Protein AF-A0A814SB47-F1 (afdb_monomer_lite)

Structure (mmCIF, N/CA/C/O backbone):
data_AF-A0A814SB47-F1
#
_entry.id   AF-A0A814SB47-F1
#
loop_
_atom_site.group_PDB
_atom_site.id
_atom_site.type_symbol
_atom_site.label_atom_id
_atom_site.label_alt_id
_atom_site.label_comp_id
_atom_site.label_asym_id
_atom_site.label_entity_id
_atom_site.label_seq_id
_atom_site.pdbx_PDB_ins_code
_atom_site.Cartn_x
_atom_site.Cartn_y
_atom_site.Cartn_z
_atom_site.occupancy
_atom_site.B_iso_or_equiv
_atom_site.auth_seq_id
_atom_site.auth_comp_id
_atom_site.auth_asym_id
_atom_site.auth_atom_id
_atom_site.pdbx_PDB_model_num
ATOM 1 N N . PHE A 1 1 ? -62.312 -30.133 121.505 1.00 41.16 1 PHE A N 1
ATOM 2 C CA . PHE A 1 1 ? -62.510 -31.168 120.474 1.00 41.16 1 PHE A CA 1
ATOM 3 C C . PHE A 1 1 ? -62.190 -30.579 119.106 1.00 41.16 1 PHE A C 1
ATOM 5 O O . PHE A 1 1 ? -63.088 -30.068 118.460 1.00 41.16 1 PHE A O 1
ATOM 12 N N . PHE A 1 2 ? -60.927 -30.615 118.676 1.00 45.59 2 PHE A N 1
ATOM 13 C CA . PHE A 1 2 ? -60.577 -30.472 117.261 1.00 45.59 2 PHE A CA 1
ATOM 14 C C . PHE A 1 2 ? -59.485 -31.498 116.962 1.00 45.59 2 PHE A C 1
ATOM 16 O O . PHE A 1 2 ? -58.412 -31.454 117.558 1.00 45.59 2 PHE A O 1
ATOM 23 N N . ASN A 1 3 ? -59.835 -32.478 116.127 1.00 43.25 3 ASN A N 1
ATOM 24 C CA . ASN A 1 3 ? -58.926 -33.489 115.604 1.00 43.25 3 ASN A CA 1
ATOM 25 C C . ASN A 1 3 ? -57.981 -32.835 114.591 1.00 43.25 3 ASN A C 1
ATOM 27 O O . ASN A 1 3 ? -58.415 -32.046 113.753 1.00 43.25 3 ASN A O 1
ATOM 31 N N . SER A 1 4 ? -56.707 -33.203 114.670 1.00 50.09 4 SER A N 1
ATOM 32 C CA . SER A 1 4 ? -55.611 -32.805 113.788 1.00 50.09 4 SER A CA 1
ATOM 33 C C . SER A 1 4 ? -55.736 -33.453 112.403 1.00 50.09 4 SER A C 1
ATOM 35 O O . SER A 1 4 ? -55.035 -34.413 112.092 1.00 50.09 4 SER A O 1
ATOM 37 N N . GLY A 1 5 ? -56.664 -32.954 111.591 1.00 50.47 5 GLY A N 1
ATOM 38 C CA . GLY A 1 5 ? -56.640 -33.118 110.139 1.00 50.47 5 GLY A CA 1
ATOM 39 C C . GLY A 1 5 ? -56.220 -31.795 109.508 1.00 50.47 5 GLY A C 1
ATOM 40 O O . GLY A 1 5 ? -56.730 -30.749 109.904 1.00 50.47 5 GLY A O 1
ATOM 41 N N . GLU A 1 6 ? -55.275 -31.831 108.574 1.00 52.53 6 GLU A N 1
ATOM 42 C CA . GLU A 1 6 ? -54.846 -30.670 107.790 1.00 52.53 6 GLU A CA 1
ATOM 43 C C . GLU A 1 6 ? -56.037 -30.121 106.993 1.00 52.53 6 GLU A C 1
ATOM 45 O O . GLU A 1 6 ? -56.481 -30.720 106.016 1.00 52.53 6 GLU A O 1
ATOM 50 N N . TYR A 1 7 ? -56.588 -28.991 107.435 1.00 57.00 7 TYR A N 1
ATOM 51 C CA . TYR A 1 7 ? -57.569 -28.233 106.667 1.00 57.00 7 TYR A CA 1
ATOM 52 C C . TYR A 1 7 ? -56.864 -27.037 106.023 1.00 57.00 7 TYR A C 1
ATOM 54 O O . TYR A 1 7 ? -56.536 -26.068 106.704 1.00 57.00 7 TYR A O 1
ATOM 62 N N . GLU A 1 8 ? -56.672 -27.082 104.704 1.00 52.72 8 GLU A N 1
ATOM 63 C CA . GLU A 1 8 ? -56.470 -25.876 103.899 1.00 52.72 8 GLU A CA 1
ATOM 64 C C . GLU A 1 8 ? -57.833 -25.216 103.663 1.00 52.72 8 GLU A C 1
ATOM 66 O O . GLU A 1 8 ? -58.743 -25.798 103.071 1.00 52.72 8 GLU A O 1
ATOM 71 N N . GLY A 1 9 ? -58.001 -23.990 104.155 1.00 62.72 9 GLY A N 1
ATOM 72 C CA . GLY A 1 9 ? -59.237 -23.238 103.989 1.00 62.72 9 GLY A CA 1
ATOM 73 C C . GLY A 1 9 ? -59.100 -21.784 104.427 1.00 62.72 9 GLY A C 1
ATOM 74 O O . GLY A 1 9 ? -58.274 -21.438 105.268 1.00 62.72 9 GLY A O 1
ATOM 75 N N . ILE A 1 10 ? -59.932 -20.913 103.851 1.00 65.88 10 ILE A N 1
ATOM 76 C CA . ILE A 1 10 ? -59.993 -19.494 104.218 1.00 65.88 10 ILE A CA 1
ATOM 77 C C . ILE A 1 10 ? -60.737 -19.367 105.552 1.00 65.88 10 ILE A C 1
ATOM 79 O O . ILE A 1 10 ? -61.964 -19.481 105.601 1.00 65.88 10 ILE A O 1
ATOM 83 N N . ILE A 1 11 ? -60.009 -19.091 106.633 1.00 66.00 11 ILE A N 1
ATOM 84 C CA . ILE A 1 11 ? -60.601 -18.773 107.936 1.00 66.00 11 ILE A CA 1
ATOM 85 C C . ILE A 1 11 ? -61.054 -17.309 107.913 1.00 66.00 11 ILE A C 1
ATOM 87 O O . ILE A 1 11 ? -60.234 -16.393 107.870 1.00 66.00 11 ILE A O 1
ATOM 91 N N . ARG A 1 12 ? -62.369 -17.066 107.958 1.00 64.62 12 ARG A N 1
ATOM 92 C CA . ARG A 1 12 ? -62.915 -15.718 108.183 1.00 64.62 12 ARG A CA 1
ATOM 93 C C . ARG A 1 12 ? -63.103 -15.507 109.679 1.00 64.62 12 ARG A C 1
ATOM 95 O O . ARG A 1 12 ? -64.005 -16.090 110.274 1.00 64.62 12 ARG A O 1
ATOM 102 N N . LYS A 1 13 ? -62.263 -14.668 110.283 1.00 71.19 13 LYS A N 1
ATOM 103 C CA . LYS A 1 13 ? -62.427 -14.218 111.669 1.00 71.19 13 LYS A CA 1
ATOM 104 C C . LYS A 1 13 ? -63.127 -12.859 111.661 1.00 71.19 13 LYS A C 1
ATOM 106 O O . LYS A 1 13 ? -62.651 -11.934 111.012 1.00 71.19 13 LYS A O 1
ATOM 111 N N . ILE A 1 14 ? -64.261 -12.751 112.349 1.00 78.00 14 ILE A N 1
ATOM 112 C CA . ILE A 1 14 ? -64.950 -11.474 112.571 1.00 78.00 14 ILE A CA 1
ATOM 113 C C . ILE A 1 14 ? -64.500 -10.971 113.941 1.00 78.00 14 ILE A C 1
ATOM 115 O O . ILE A 1 14 ? -64.733 -11.644 114.942 1.00 78.00 14 ILE A O 1
ATOM 119 N N . GLY A 1 15 ? -63.821 -9.829 113.972 1.00 84.56 15 GLY A N 1
ATOM 120 C CA . GLY A 1 15 ? -63.326 -9.199 115.195 1.00 84.56 15 GLY A CA 1
ATOM 121 C C . GLY A 1 15 ? -63.473 -7.686 115.141 1.00 84.56 15 GLY A C 1
ATOM 122 O O . GLY A 1 15 ? -63.878 -7.118 114.122 1.00 84.56 15 GLY A O 1
ATOM 123 N N . THR A 1 16 ? -63.148 -7.027 116.247 1.00 87.31 16 THR A N 1
ATOM 124 C CA . THR A 1 16 ? -63.076 -5.563 116.290 1.00 87.31 16 THR A CA 1
ATOM 125 C C . THR A 1 16 ? -61.951 -5.050 115.386 1.00 87.31 16 THR A C 1
ATOM 127 O O . THR A 1 16 ? -61.032 -5.786 115.013 1.00 87.31 16 THR A O 1
ATOM 130 N N . LYS A 1 17 ? -62.025 -3.772 114.991 1.00 81.00 17 LYS A N 1
ATOM 131 C CA . LYS A 1 17 ? -61.039 -3.149 114.093 1.00 81.00 17 LYS A CA 1
ATOM 132 C C . LYS A 1 17 ? -59.611 -3.260 114.643 1.00 81.00 17 LYS A C 1
ATOM 134 O O . LYS A 1 17 ? -58.686 -3.500 113.869 1.00 81.00 17 LYS A O 1
ATOM 139 N N . ASP A 1 18 ? -59.455 -3.136 115.957 1.00 82.38 18 ASP A N 1
ATOM 140 C CA . ASP A 1 18 ? -58.150 -3.157 116.617 1.00 82.38 18 ASP A CA 1
ATOM 141 C C . ASP A 1 18 ? -57.561 -4.575 116.634 1.00 82.38 18 ASP A C 1
ATOM 143 O O . ASP A 1 18 ? -56.394 -4.764 116.302 1.00 82.38 18 ASP A O 1
ATOM 147 N N . GLU A 1 19 ? -58.390 -5.598 116.872 1.00 77.75 19 GLU A N 1
ATOM 148 C CA . GLU A 1 19 ? -57.974 -7.005 116.772 1.00 77.75 19 GLU A CA 1
ATOM 149 C C . GLU A 1 19 ? -57.590 -7.392 115.338 1.00 77.75 19 GLU A C 1
ATOM 151 O O . GLU A 1 19 ? -56.612 -8.108 115.129 1.00 77.75 19 GLU A O 1
ATOM 156 N N . CYS A 1 20 ? -58.330 -6.910 114.333 1.00 77.06 20 CYS A N 1
ATOM 157 C CA . CYS A 1 20 ? -57.986 -7.157 112.931 1.00 77.06 20 CYS A CA 1
ATOM 158 C C . CYS A 1 20 ? -56.681 -6.451 112.529 1.00 77.06 20 CYS A C 1
ATOM 160 O O . CYS A 1 20 ? -55.911 -6.998 111.743 1.00 77.06 20 CYS A O 1
ATOM 162 N N . SER A 1 21 ? -56.425 -5.259 113.076 1.00 76.75 21 SER A N 1
ATOM 163 C CA . SER A 1 21 ? -55.204 -4.490 112.801 1.00 76.75 21 SER A CA 1
ATOM 164 C C . SER A 1 21 ? -53.977 -5.144 113.437 1.00 76.75 21 SER A C 1
ATOM 166 O O . SER A 1 21 ? -52.978 -5.319 112.751 1.00 76.75 21 SER A O 1
ATOM 168 N N . SER A 1 22 ? -54.085 -5.626 114.680 1.00 77.69 22 SER A N 1
ATOM 169 C CA . SER A 1 22 ? -52.999 -6.356 115.351 1.00 77.69 22 SER A CA 1
ATOM 170 C C . SER A 1 22 ? -52.633 -7.653 114.617 1.00 77.69 22 SER A C 1
ATOM 172 O O . SER A 1 22 ? -51.457 -7.956 114.458 1.00 77.69 22 SER A O 1
ATOM 174 N N . ILE A 1 23 ? -53.624 -8.389 114.095 1.00 76.06 23 ILE A N 1
ATOM 175 C CA . ILE A 1 23 ? -53.380 -9.598 113.288 1.00 76.06 23 ILE A CA 1
ATOM 176 C C . ILE A 1 23 ? -52.694 -9.250 111.956 1.00 76.06 23 ILE A C 1
ATOM 178 O O . ILE A 1 23 ? -51.833 -9.994 111.494 1.00 76.06 23 ILE A O 1
ATOM 182 N N . LEU A 1 24 ? -53.062 -8.134 111.318 1.00 69.62 24 LEU A N 1
ATOM 183 C CA . LEU A 1 24 ? -52.419 -7.682 110.080 1.00 69.62 24 LEU A CA 1
ATOM 184 C C . LEU A 1 24 ? -50.978 -7.215 110.314 1.00 69.62 24 LEU A C 1
ATOM 186 O O . LEU A 1 24 ? -50.120 -7.506 109.486 1.00 69.62 24 LEU A O 1
ATOM 190 N N . GLU A 1 25 ? -50.699 -6.535 111.424 1.00 71.62 25 GLU A N 1
ATOM 191 C CA . GLU A 1 25 ? -49.342 -6.117 111.797 1.00 71.62 25 GLU A CA 1
ATOM 192 C C . GLU A 1 25 ? -48.433 -7.327 112.076 1.00 71.62 25 GLU A C 1
ATOM 194 O O . GLU A 1 25 ? -47.314 -7.373 111.557 1.00 71.62 25 GLU A O 1
ATOM 199 N N . ASP A 1 26 ? -48.948 -8.359 112.754 1.00 70.94 26 ASP A N 1
ATOM 200 C CA . ASP A 1 26 ? -48.231 -9.622 112.990 1.00 70.94 26 ASP A CA 1
ATOM 201 C C . ASP A 1 26 ? -47.965 -10.413 111.695 1.00 70.94 26 ASP A C 1
ATOM 203 O O . ASP A 1 26 ? -46.912 -11.036 111.547 1.00 70.94 26 ASP A O 1
ATOM 207 N N . ILE A 1 27 ? -48.896 -10.390 110.730 1.00 66.06 27 ILE A N 1
ATOM 208 C CA . ILE A 1 27 ? -48.742 -11.083 109.436 1.00 66.06 27 ILE A CA 1
ATOM 209 C C . ILE A 1 27 ? -47.784 -10.332 108.502 1.00 66.06 27 ILE A C 1
ATOM 211 O O . ILE A 1 27 ? -47.028 -10.959 107.757 1.00 66.06 27 ILE A O 1
ATOM 215 N N . VAL A 1 28 ? -47.831 -8.998 108.490 1.00 62.06 28 VAL A N 1
ATOM 216 C CA . VAL A 1 28 ? -47.078 -8.182 107.526 1.00 62.06 28 VAL A CA 1
ATOM 217 C C . VAL A 1 28 ? -45.639 -7.932 107.986 1.00 62.06 28 VAL A C 1
ATOM 219 O O . VAL A 1 28 ? -44.765 -7.792 107.128 1.00 62.06 28 VAL A O 1
ATOM 222 N N . GLY A 1 29 ? -45.371 -7.955 109.298 1.00 52.22 29 GLY A N 1
ATOM 223 C CA . GLY A 1 29 ? -44.044 -7.786 109.892 1.00 52.22 29 GLY A CA 1
ATOM 224 C C . GLY A 1 29 ? -43.420 -6.407 109.625 1.00 52.22 29 GLY A C 1
ATOM 225 O O . GLY A 1 29 ? -43.422 -5.888 108.508 1.00 52.22 29 GLY A O 1
ATOM 226 N N . GLU A 1 30 ? -42.785 -5.807 110.633 1.00 56.91 30 GLU A N 1
ATOM 227 C CA . GLU A 1 30 ? -42.166 -4.465 110.562 1.00 56.91 30 GLU A CA 1
ATOM 228 C C . GLU A 1 30 ? -41.030 -4.302 109.515 1.00 56.91 30 GLU A C 1
ATOM 230 O O . GLU A 1 30 ? -40.440 -3.232 109.379 1.00 56.91 30 GLU A O 1
ATOM 235 N N . ASN A 1 31 ? -40.713 -5.329 108.719 1.00 52.38 31 ASN A N 1
ATOM 236 C CA . ASN A 1 31 ? -39.508 -5.395 107.886 1.00 52.38 31 ASN A CA 1
ATOM 237 C C . ASN A 1 31 ? -39.736 -5.190 106.371 1.00 52.38 31 ASN A C 1
ATOM 239 O O . ASN A 1 31 ? -38.838 -5.425 105.559 1.00 52.38 31 ASN A O 1
ATOM 243 N N . THR A 1 32 ? -40.932 -4.776 105.944 1.00 53.88 32 THR A N 1
ATOM 244 C CA . THR A 1 32 ? -41.243 -4.601 104.509 1.00 53.88 32 THR A CA 1
ATOM 245 C C . THR A 1 32 ? -41.026 -3.169 104.008 1.00 53.88 32 THR A C 1
ATOM 247 O O . THR A 1 32 ? -40.617 -2.974 102.863 1.00 53.88 32 THR A O 1
ATOM 250 N N . ASN A 1 33 ? -41.175 -2.152 104.863 1.00 54.38 33 ASN A N 1
ATOM 251 C CA . ASN A 1 33 ? -41.048 -0.748 104.448 1.00 54.38 33 ASN A CA 1
ATOM 252 C C . ASN A 1 33 ? -39.599 -0.285 104.189 1.00 54.38 33 ASN A C 1
ATOM 254 O O . ASN A 1 33 ? -39.377 0.588 103.346 1.00 54.38 33 ASN A O 1
ATOM 258 N N . SER A 1 34 ? -38.602 -0.876 104.851 1.00 56.25 34 SER A N 1
ATOM 259 C CA . SER A 1 34 ? -37.176 -0.604 104.598 1.00 56.25 34 SER A CA 1
ATOM 260 C C . SER A 1 34 ? -36.704 -1.243 103.283 1.00 56.25 34 SER A C 1
ATOM 262 O O . SER A 1 34 ? -36.114 -0.559 102.444 1.00 56.25 34 SER A O 1
ATOM 264 N N . LYS A 1 35 ? -37.071 -2.507 103.032 1.00 54.22 35 LYS A N 1
ATOM 265 C CA . LYS A 1 35 ? -36.755 -3.224 101.781 1.00 54.22 35 LYS A CA 1
ATOM 266 C C . LYS A 1 35 ? -37.407 -2.608 100.541 1.00 54.22 35 LYS A C 1
ATOM 268 O O . LYS A 1 35 ? -36.778 -2.549 99.487 1.00 54.22 35 LYS A O 1
ATOM 273 N N . ILE A 1 36 ? -38.635 -2.095 100.641 1.00 56.50 36 ILE A N 1
ATOM 274 C CA . ILE A 1 36 ? -39.315 -1.454 99.500 1.00 56.50 36 ILE A CA 1
ATOM 275 C C . ILE A 1 36 ? -38.620 -0.138 99.094 1.00 56.50 36 ILE A C 1
ATOM 277 O O . ILE A 1 36 ? -38.489 0.149 97.899 1.00 56.50 36 ILE A O 1
ATOM 281 N N . LYS A 1 37 ? -38.103 0.646 100.053 1.00 55.28 37 LYS A N 1
ATOM 282 C CA . LYS A 1 37 ? -37.323 1.867 99.757 1.00 55.28 37 LYS A CA 1
ATOM 283 C C . LYS A 1 37 ? -35.968 1.567 99.108 1.00 55.28 37 LYS A C 1
ATOM 285 O O . LYS A 1 37 ? -35.536 2.318 98.230 1.00 55.28 37 LYS A O 1
ATOM 290 N N . GLU A 1 38 ? -35.332 0.464 99.481 1.00 52.59 38 GLU A N 1
ATOM 291 C CA . GLU A 1 38 ? -34.050 0.035 98.912 1.00 52.59 38 GLU A CA 1
ATOM 292 C C . GLU A 1 38 ? -34.211 -0.490 97.469 1.00 52.59 38 GLU A C 1
ATOM 294 O O . GLU A 1 38 ? -33.489 -0.065 96.564 1.00 52.59 38 GLU A O 1
ATOM 299 N N . ILE A 1 39 ? -35.262 -1.277 97.200 1.00 55.31 39 ILE A N 1
ATOM 300 C CA . ILE A 1 39 ? -35.595 -1.786 95.853 1.00 55.31 39 ILE A CA 1
ATOM 301 C C . ILE A 1 39 ? -36.029 -0.657 94.896 1.00 55.31 39 ILE A C 1
ATOM 303 O O . ILE A 1 39 ? -35.733 -0.699 93.696 1.00 55.31 39 ILE A O 1
ATOM 307 N N . SER A 1 40 ? -36.706 0.379 95.402 1.00 49.59 40 SER A N 1
ATOM 308 C CA . SER A 1 40 ? -37.125 1.549 94.608 1.00 49.59 40 SER A CA 1
ATOM 309 C C . SER A 1 40 ? -35.948 2.463 94.232 1.00 49.59 40 SER A C 1
ATOM 311 O O . SER A 1 40 ? -35.930 3.053 93.147 1.00 49.59 40 SER A O 1
ATOM 313 N N . SER A 1 41 ? -34.923 2.531 95.087 1.00 52.12 41 SER A N 1
ATOM 314 C CA . SER A 1 41 ? -33.720 3.341 94.852 1.00 52.12 41 SER A CA 1
ATOM 315 C C . SER A 1 41 ? -32.730 2.651 93.902 1.00 52.12 41 SER A C 1
ATOM 317 O O . SER A 1 41 ? -32.155 3.310 93.037 1.00 52.12 41 SER A O 1
ATOM 319 N N . GLN A 1 42 ? -32.600 1.319 93.964 1.00 49.94 42 GLN A N 1
ATOM 320 C CA . GLN A 1 42 ? -31.754 0.549 93.037 1.00 49.94 42 GLN A CA 1
ATOM 321 C C . GLN A 1 42 ? -32.359 0.396 91.625 1.00 49.94 42 GLN A C 1
ATOM 323 O O . GLN A 1 42 ? -31.626 0.400 90.636 1.00 49.94 42 GLN A O 1
ATOM 328 N N . ASN A 1 43 ? -33.691 0.361 91.479 1.00 50.19 43 ASN A N 1
ATOM 329 C CA . ASN A 1 43 ? -34.341 0.261 90.160 1.00 50.19 43 ASN A CA 1
ATOM 330 C C . ASN A 1 43 ? -34.237 1.531 89.291 1.00 50.19 43 ASN A C 1
ATOM 332 O O . ASN A 1 43 ? -34.443 1.450 88.078 1.00 50.19 43 ASN A O 1
ATOM 336 N N . LYS A 1 44 ? -33.929 2.696 89.877 1.00 52.12 44 LYS A N 1
ATOM 337 C CA . LYS A 1 44 ? -33.840 3.974 89.146 1.00 52.12 44 LYS A CA 1
ATOM 338 C C . LYS A 1 44 ? -32.461 4.262 88.539 1.00 52.12 44 LYS A C 1
ATOM 340 O O . LYS A 1 44 ? -32.397 5.044 87.592 1.00 52.12 44 LYS A O 1
ATOM 345 N N . LEU A 1 45 ? -31.382 3.636 89.024 1.00 50.38 45 LEU A N 1
ATOM 346 C CA . LEU A 1 45 ? -30.029 3.882 88.497 1.00 50.38 45 LEU A CA 1
ATOM 347 C C . LEU A 1 45 ? -29.613 2.934 87.357 1.00 50.38 45 LEU A C 1
ATOM 349 O O . LEU A 1 45 ? -28.948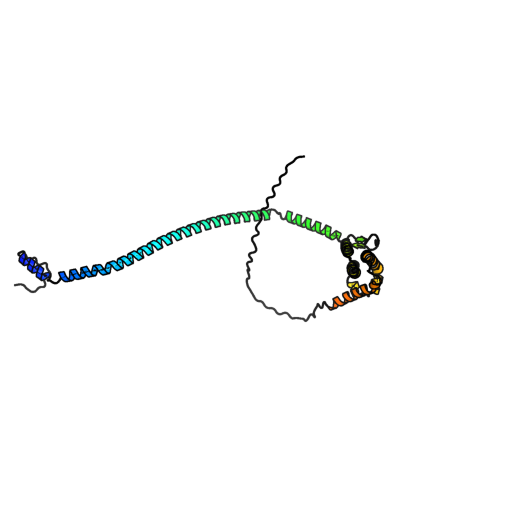 3.386 86.431 1.00 50.38 45 LEU A O 1
ATOM 353 N N . GLY A 1 46 ? -30.035 1.663 87.361 1.00 51.41 46 GLY A N 1
ATOM 354 C CA . GLY A 1 46 ? -29.639 0.697 86.318 1.00 51.41 46 GLY A CA 1
ATOM 355 C C . GLY A 1 46 ? -30.408 0.829 84.994 1.00 51.41 46 GLY A C 1
ATOM 356 O O . GLY A 1 46 ? -29.822 0.760 83.920 1.00 51.41 46 GLY A O 1
ATOM 357 N N . LYS A 1 47 ? -31.721 1.098 85.043 1.00 54.53 47 LYS A N 1
ATOM 358 C CA . LYS A 1 47 ? -32.592 1.060 83.847 1.00 54.53 47 LYS A CA 1
ATOM 359 C C . LYS A 1 47 ? -32.418 2.244 82.885 1.00 54.53 47 LYS A C 1
ATOM 361 O O . LYS A 1 47 ? -32.728 2.117 81.703 1.00 54.53 47 LYS A O 1
ATOM 366 N N . ASN A 1 48 ? -31.908 3.382 83.361 1.00 63.06 48 ASN A N 1
ATOM 367 C CA . ASN A 1 48 ? -31.757 4.593 82.543 1.00 63.06 48 ASN A CA 1
ATOM 368 C C . ASN A 1 48 ? -30.519 4.561 81.629 1.00 63.06 48 ASN A C 1
ATOM 370 O O . ASN A 1 48 ? -30.551 5.131 80.538 1.00 63.06 48 ASN A O 1
ATOM 374 N N . SER A 1 49 ? -29.440 3.892 82.051 1.00 68.56 49 SER A N 1
ATOM 375 C CA . SER A 1 49 ? -28.220 3.748 81.244 1.00 68.56 49 SER A CA 1
ATOM 376 C C . SER A 1 49 ? -28.479 2.892 80.000 1.00 68.56 49 SER A C 1
ATOM 378 O O . SER A 1 49 ? -28.222 3.327 78.874 1.00 68.56 49 SER A O 1
ATOM 380 N N . ASP A 1 50 ? -29.090 1.722 80.190 1.00 78.69 50 ASP A N 1
ATOM 381 C CA . ASP A 1 50 ? -29.346 0.766 79.108 1.00 78.69 50 ASP A CA 1
ATOM 382 C C . ASP A 1 50 ? -30.400 1.280 78.121 1.00 78.69 50 ASP A C 1
ATOM 384 O O . ASP A 1 50 ? -30.237 1.141 76.909 1.00 78.69 50 ASP A O 1
ATOM 388 N N . GLN A 1 51 ? -31.437 1.975 78.605 1.00 79.44 51 GLN A N 1
ATOM 389 C CA . GLN A 1 51 ? -32.412 2.634 77.729 1.00 79.44 51 GLN A CA 1
ATOM 390 C C . GLN A 1 51 ? -31.779 3.721 76.854 1.00 79.44 51 GLN A C 1
ATOM 392 O O . GLN A 1 51 ? -32.133 3.845 75.681 1.00 79.44 51 GLN A O 1
ATOM 397 N N . ASN A 1 52 ? -30.842 4.506 77.391 1.00 85.25 52 ASN A N 1
ATOM 398 C CA . ASN A 1 52 ? -30.140 5.519 76.606 1.00 85.25 52 ASN A CA 1
ATOM 399 C C . ASN A 1 52 ? -29.195 4.891 75.572 1.00 85.25 52 ASN A C 1
ATOM 401 O O . ASN A 1 52 ? -29.095 5.406 74.458 1.00 85.25 52 ASN A O 1
ATOM 405 N N . CYS A 1 53 ? -28.538 3.777 75.908 1.00 85.12 53 CYS A N 1
ATOM 406 C CA . CYS A 1 53 ? -27.715 3.014 74.968 1.00 85.12 53 CYS A CA 1
ATOM 407 C C . CYS A 1 53 ? -28.558 2.447 73.811 1.00 85.12 53 CYS A C 1
ATOM 409 O O . CYS A 1 53 ? -28.249 2.674 72.641 1.00 85.12 53 CYS A O 1
ATOM 411 N N . LEU A 1 54 ? -29.690 1.813 74.128 1.00 89.62 54 LEU A N 1
ATOM 412 C CA . LEU A 1 54 ? -30.616 1.268 73.132 1.00 89.62 54 LEU A CA 1
ATOM 413 C C . LEU A 1 54 ? -31.192 2.351 72.214 1.00 89.62 54 LEU A C 1
ATOM 415 O O . LEU A 1 54 ? -31.232 2.157 71.002 1.00 89.62 54 LEU A O 1
ATOM 419 N N . LYS A 1 55 ? -31.574 3.516 72.756 1.00 89.62 55 LYS A N 1
ATOM 420 C CA . LYS A 1 55 ? -32.043 4.656 71.948 1.00 89.62 55 LYS A CA 1
ATOM 421 C C . LYS A 1 55 ? -30.983 5.161 70.968 1.00 89.62 55 LYS A C 1
ATOM 423 O O . LYS A 1 55 ? -31.321 5.498 69.837 1.00 89.62 55 LYS A O 1
ATOM 428 N N . LYS A 1 56 ? -29.710 5.214 71.380 1.00 93.88 56 LYS A N 1
ATOM 429 C CA . LYS A 1 56 ? -28.604 5.597 70.486 1.00 93.88 56 LYS A CA 1
ATOM 430 C C . LYS A 1 56 ? -28.438 4.591 69.348 1.00 93.88 56 LYS A C 1
ATOM 432 O O . LYS A 1 56 ? -28.356 5.008 68.199 1.00 93.88 56 LYS A O 1
ATOM 437 N N . ASN A 1 57 ? -28.451 3.294 69.653 1.00 94.12 57 ASN A N 1
ATOM 438 C CA . ASN A 1 57 ? -28.336 2.244 68.637 1.00 94.12 57 ASN A CA 1
ATOM 439 C C . ASN A 1 57 ? -29.529 2.239 67.675 1.00 94.12 57 ASN A C 1
ATOM 441 O O . ASN A 1 57 ? -29.331 2.094 66.473 1.00 94.12 57 ASN A O 1
ATOM 445 N N . LEU A 1 58 ? -30.748 2.459 68.182 1.00 92.94 58 LEU A N 1
ATOM 446 C CA . LEU A 1 58 ? -31.947 2.591 67.352 1.00 92.94 58 LEU A CA 1
ATOM 447 C C . LEU A 1 58 ? -31.780 3.727 66.336 1.00 92.94 58 LEU A C 1
ATOM 449 O O . LEU A 1 58 ? -31.989 3.515 65.149 1.00 92.94 58 LEU A O 1
ATOM 453 N N . LYS A 1 59 ? -31.315 4.895 66.793 1.00 95.25 59 LYS A N 1
ATOM 454 C CA . LYS A 1 59 ? -31.074 6.047 65.921 1.00 95.25 59 LYS A CA 1
ATOM 455 C C . LYS A 1 59 ? -30.008 5.761 64.856 1.00 95.25 59 LYS A C 1
ATOM 457 O O . LYS A 1 59 ? -30.202 6.110 63.700 1.00 95.25 59 LYS A O 1
ATOM 462 N N . ILE A 1 60 ? -28.914 5.087 65.224 1.00 95.94 60 ILE A N 1
ATOM 463 C CA . ILE A 1 60 ? -27.866 4.678 64.269 1.00 95.94 60 ILE A CA 1
ATOM 464 C C . ILE A 1 60 ? -28.444 3.747 63.195 1.00 95.94 60 ILE A C 1
ATOM 466 O O . ILE A 1 60 ? -28.193 3.949 62.010 1.00 95.94 60 ILE A O 1
ATOM 470 N N . LEU A 1 61 ? -29.243 2.755 63.598 1.00 96.56 61 LEU A N 1
ATOM 471 C CA . LEU A 1 61 ? -29.881 1.819 62.671 1.00 96.56 61 LEU A CA 1
ATOM 472 C C . LEU A 1 61 ? -30.924 2.504 61.777 1.00 96.56 61 LEU A C 1
ATOM 474 O O . LEU A 1 61 ? -31.039 2.160 60.604 1.00 96.56 61 LEU A O 1
ATOM 478 N N . GLU A 1 62 ? -31.672 3.479 62.299 1.00 94.50 62 GLU A N 1
ATOM 479 C CA . GLU A 1 62 ? -32.597 4.305 61.513 1.00 94.50 62 GLU A CA 1
ATOM 480 C C . GLU A 1 62 ? -31.851 5.128 60.453 1.00 94.50 62 GLU A C 1
ATOM 482 O O . GLU A 1 62 ? -32.233 5.107 59.279 1.00 94.50 62 GLU A O 1
ATOM 487 N N . ASP A 1 63 ? -30.753 5.785 60.836 1.00 95.19 63 ASP A N 1
ATOM 488 C CA . ASP A 1 63 ? -29.906 6.563 59.927 1.00 95.19 63 ASP A CA 1
ATOM 489 C C . ASP A 1 63 ? -29.275 5.669 58.841 1.00 95.19 63 ASP A C 1
ATOM 491 O O . ASP A 1 63 ? -29.265 6.019 57.654 1.00 95.19 63 ASP A O 1
ATOM 495 N N . GLU A 1 64 ? -28.800 4.477 59.214 1.00 96.38 64 GLU A N 1
ATOM 496 C CA . GLU A 1 64 ? -28.265 3.489 58.274 1.00 96.38 64 GLU A CA 1
ATOM 497 C C . GLU A 1 64 ? -29.347 2.962 57.320 1.00 96.38 64 GLU A C 1
ATOM 499 O O . GLU A 1 64 ? -29.112 2.860 56.115 1.00 96.38 64 GLU A O 1
ATOM 504 N N . ASN A 1 65 ? -30.564 2.715 57.810 1.00 94.81 65 ASN A N 1
ATOM 505 C CA . ASN A 1 65 ? -31.699 2.302 56.984 1.00 94.81 65 ASN A CA 1
ATOM 506 C C . ASN A 1 65 ? -32.069 3.384 55.956 1.00 94.81 65 ASN A C 1
ATOM 508 O O . ASN A 1 65 ? -32.282 3.080 54.781 1.00 94.81 65 ASN A O 1
ATOM 512 N N . ILE A 1 66 ? -32.082 4.658 56.366 1.00 96.56 66 ILE A N 1
ATOM 513 C CA . ILE A 1 66 ? -32.293 5.793 55.458 1.00 96.56 66 ILE A CA 1
ATOM 514 C C . ILE A 1 66 ? -31.183 5.845 54.399 1.00 96.56 66 ILE A C 1
ATOM 516 O O . ILE A 1 66 ? -31.475 6.022 53.213 1.00 96.56 66 ILE A O 1
ATOM 520 N N . LYS A 1 67 ? -29.918 5.660 54.795 1.00 96.75 67 LYS A N 1
ATOM 521 C CA . LYS A 1 67 ? -28.776 5.637 53.869 1.00 96.75 67 LYS A CA 1
ATOM 522 C C . LYS A 1 67 ? -28.879 4.491 52.860 1.00 96.75 67 LYS A C 1
ATOM 524 O O . LYS A 1 67 ? -28.671 4.712 51.668 1.00 96.75 67 LYS A O 1
ATOM 529 N N . LEU A 1 68 ? -29.238 3.290 53.310 1.00 96.94 68 LEU A N 1
ATOM 530 C CA . LEU A 1 68 ? -29.432 2.129 52.440 1.00 96.94 68 LEU A CA 1
ATOM 531 C C . LEU A 1 68 ? -30.593 2.342 51.466 1.00 96.94 68 LEU A C 1
ATOM 533 O O . LEU A 1 68 ? -30.438 2.066 50.281 1.00 96.94 68 LEU A O 1
ATOM 537 N N . LYS A 1 69 ? -31.718 2.908 51.920 1.00 95.25 69 LYS A N 1
ATOM 538 C CA . LYS A 1 69 ? -32.847 3.262 51.043 1.00 95.25 69 LYS A CA 1
ATOM 539 C C . LYS A 1 69 ? -32.441 4.238 49.942 1.00 95.25 69 LYS A C 1
ATOM 541 O O . LYS A 1 69 ? -32.799 4.018 48.789 1.00 95.25 69 LYS A O 1
ATOM 546 N N . LYS A 1 70 ? -31.660 5.275 50.270 1.00 97.12 70 LYS A N 1
ATOM 547 C CA . LYS A 1 70 ? -31.110 6.202 49.263 1.00 97.12 70 LYS A CA 1
ATOM 548 C C . LYS A 1 70 ? -30.244 5.465 48.243 1.00 97.12 70 LYS A C 1
ATOM 550 O O . LYS A 1 70 ? -30.474 5.606 47.048 1.00 97.12 70 LYS A O 1
ATOM 555 N N . LYS A 1 71 ? -29.336 4.603 48.711 1.00 96.94 71 LYS A N 1
ATOM 556 C CA . LYS A 1 71 ? -28.461 3.813 47.834 1.00 96.94 71 LYS A CA 1
ATOM 557 C C . LYS A 1 71 ? -29.241 2.863 46.919 1.00 96.94 71 LYS A C 1
ATOM 559 O O . LYS A 1 71 ? -28.878 2.699 45.761 1.00 96.94 71 LYS A O 1
ATOM 564 N N . VAL A 1 72 ? -30.323 2.254 47.407 1.00 97.31 72 VAL A N 1
ATOM 565 C CA . VAL A 1 72 ? -31.205 1.408 46.584 1.00 97.31 72 VAL A CA 1
ATOM 566 C C . VAL A 1 72 ? -31.874 2.223 45.478 1.00 97.31 72 VAL A C 1
ATOM 568 O O . VAL A 1 72 ? -31.910 1.765 44.340 1.00 97.31 72 VAL A O 1
ATOM 571 N N . ILE A 1 73 ? -32.362 3.430 45.778 1.00 96.75 73 ILE A N 1
ATOM 572 C CA . ILE A 1 73 ? -32.966 4.319 44.773 1.00 96.75 73 ILE A CA 1
ATOM 573 C C . ILE A 1 73 ? -31.928 4.728 43.720 1.00 96.75 73 ILE A C 1
ATOM 575 O O . ILE A 1 73 ? -32.202 4.628 42.528 1.00 96.75 73 ILE A O 1
ATOM 579 N N . GLU A 1 74 ? -30.729 5.131 44.146 1.00 96.75 74 GLU A N 1
ATOM 580 C CA . GLU A 1 74 ? -29.629 5.499 43.242 1.00 96.75 74 GLU A CA 1
ATOM 581 C C . GLU A 1 74 ? -29.254 4.347 42.300 1.00 96.75 74 GLU A C 1
ATOM 583 O O . GLU A 1 74 ? -29.203 4.540 41.087 1.00 96.75 74 GLU A O 1
ATOM 588 N N . LEU A 1 75 ? -29.067 3.137 42.838 1.00 97.38 75 LEU A N 1
ATOM 589 C CA . LEU A 1 75 ? -28.754 1.949 42.036 1.00 97.38 75 LEU A CA 1
ATOM 590 C C . LEU A 1 75 ? -29.900 1.558 41.096 1.00 97.38 75 LEU A C 1
ATOM 592 O O . LEU A 1 75 ? -29.648 1.147 39.968 1.00 97.38 75 LEU A O 1
ATOM 596 N N . THR A 1 76 ? -31.152 1.708 41.533 1.00 96.69 76 THR A N 1
ATOM 597 C CA . THR A 1 76 ? -32.325 1.432 40.688 1.00 96.69 76 THR A CA 1
ATOM 598 C C . THR A 1 76 ? -32.382 2.396 39.504 1.00 96.69 76 THR A C 1
ATOM 600 O O . THR A 1 76 ? -32.647 1.974 38.381 1.00 96.69 76 THR A O 1
ATOM 603 N N . ASN A 1 77 ? -32.088 3.679 39.733 1.00 96.12 77 ASN A N 1
ATOM 604 C CA . ASN A 1 77 ? -32.050 4.681 38.672 1.00 96.12 77 ASN A CA 1
ATOM 605 C C . ASN A 1 77 ? -30.897 4.427 37.694 1.00 96.12 77 ASN A C 1
ATOM 607 O O . ASN A 1 77 ? -31.116 4.486 36.489 1.00 96.12 77 ASN A O 1
ATOM 611 N N . ALA A 1 78 ? -29.702 4.100 38.198 1.00 96.38 78 ALA A N 1
ATOM 612 C CA . ALA A 1 78 ? -28.560 3.749 37.354 1.00 96.38 78 ALA A CA 1
ATOM 613 C C . ALA A 1 78 ? -28.877 2.541 36.458 1.00 96.38 78 ALA A C 1
ATOM 615 O O . ALA A 1 78 ? -28.721 2.616 35.246 1.00 96.38 78 ALA A O 1
ATOM 616 N N . LEU A 1 79 ? -29.451 1.479 37.031 1.00 96.38 79 LEU A N 1
ATOM 617 C CA . LEU A 1 79 ? -29.840 0.285 36.280 1.00 96.38 79 LEU A CA 1
ATOM 618 C C . LEU A 1 79 ? -30.900 0.582 35.209 1.00 96.38 79 LEU A C 1
ATOM 620 O O . LEU A 1 79 ? -30.876 -0.008 34.130 1.00 96.38 79 LEU A O 1
ATOM 624 N N . GLN A 1 80 ? -31.826 1.503 35.484 1.00 96.38 80 GLN A N 1
ATOM 625 C CA . GLN A 1 80 ? -32.804 1.940 34.493 1.00 96.38 80 GLN A CA 1
ATOM 626 C C . GLN A 1 80 ? -32.145 2.733 33.353 1.00 96.38 80 GLN A C 1
ATOM 628 O O . GLN A 1 80 ? -32.503 2.516 32.196 1.00 96.38 80 GLN A O 1
ATOM 633 N N . CYS A 1 81 ? -31.180 3.609 33.652 1.00 95.19 81 CYS A N 1
ATOM 634 C CA . CYS A 1 81 ? -30.398 4.315 32.634 1.00 95.19 81 CYS A CA 1
ATOM 635 C C . CYS A 1 81 ? -29.633 3.327 31.744 1.00 95.19 81 CYS A C 1
ATOM 637 O O . CYS A 1 81 ? -29.825 3.344 30.526 1.00 95.19 81 CYS A O 1
ATOM 639 N N . ASP A 1 82 ? -28.874 2.409 32.345 1.00 96.44 82 ASP A N 1
ATOM 640 C CA . ASP A 1 82 ? -28.089 1.399 31.625 1.00 96.44 82 ASP A CA 1
ATOM 641 C C . ASP A 1 82 ? -28.985 0.536 30.727 1.00 96.44 82 ASP A C 1
ATOM 643 O O . ASP A 1 82 ? -28.660 0.266 29.571 1.00 96.44 82 ASP A O 1
ATOM 647 N N . LYS A 1 83 ? -30.174 0.155 31.215 1.00 97.44 83 LYS A N 1
ATOM 648 C CA . LYS A 1 83 ? -31.160 -0.582 30.417 1.00 97.44 83 LYS A CA 1
ATOM 649 C C . LYS A 1 83 ? -31.583 0.193 29.165 1.00 97.44 83 LYS A C 1
ATOM 651 O O . LYS A 1 83 ? -31.619 -0.385 28.081 1.00 97.44 83 LYS A O 1
ATOM 656 N N . THR A 1 84 ? -31.885 1.486 29.296 1.00 96.69 84 THR A N 1
ATOM 657 C CA . THR A 1 84 ? -32.265 2.310 28.134 1.00 96.69 84 THR A CA 1
ATOM 658 C C . THR A 1 84 ? -31.112 2.511 27.153 1.00 96.69 84 THR A C 1
ATOM 660 O O . THR A 1 84 ? -31.336 2.625 25.949 1.00 96.69 84 THR A O 1
ATOM 663 N N . GLU A 1 85 ? -29.872 2.543 27.637 1.00 97.06 85 GLU A N 1
ATOM 664 C CA . GLU A 1 85 ? -28.692 2.635 26.781 1.00 97.06 85 GLU A CA 1
ATOM 665 C C . GLU A 1 85 ? -28.461 1.339 25.997 1.00 97.06 85 GLU A C 1
ATOM 667 O O . GLU A 1 85 ? -28.247 1.386 24.785 1.00 97.06 85 GLU A O 1
ATOM 672 N N . ILE A 1 86 ? -28.617 0.183 26.647 1.00 96.19 86 ILE A N 1
ATOM 673 C CA . ILE A 1 86 ? -28.570 -1.131 25.991 1.00 96.19 86 ILE A CA 1
ATOM 674 C C . ILE A 1 86 ? -29.630 -1.236 24.886 1.00 96.19 86 ILE A C 1
ATOM 676 O O . ILE A 1 86 ? -29.337 -1.730 23.798 1.00 96.19 86 ILE A O 1
ATOM 680 N N . GLU A 1 87 ? -30.854 -0.762 25.129 1.00 96.94 87 GLU A N 1
ATOM 681 C CA . GLU A 1 87 ? -31.922 -0.743 24.118 1.00 96.94 87 GLU A CA 1
ATOM 682 C C . GLU A 1 87 ? -31.520 0.101 22.892 1.00 96.94 87 GLU A C 1
ATOM 684 O O . GLU A 1 87 ? -31.582 -0.393 21.764 1.00 96.94 87 GLU A O 1
ATOM 689 N N . LYS A 1 88 ? -30.983 1.312 23.099 1.00 96.75 88 LYS A N 1
ATOM 690 C CA . LYS A 1 88 ? -30.475 2.173 22.010 1.00 96.75 88 LYS A CA 1
ATOM 691 C C . LYS A 1 88 ? -29.318 1.539 21.237 1.00 96.75 88 LYS A C 1
ATOM 693 O O . LYS A 1 88 ? -29.242 1.660 20.014 1.00 96.75 88 LYS A O 1
ATOM 698 N N . LEU A 1 89 ? -28.385 0.890 21.933 1.00 96.94 89 LEU A N 1
ATOM 699 C CA . LEU A 1 89 ? -27.260 0.206 21.292 1.00 96.94 89 LEU A CA 1
ATOM 700 C C . LEU A 1 89 ? -27.741 -0.979 20.447 1.00 96.94 89 LEU A C 1
ATOM 702 O O . LEU A 1 89 ? -27.261 -1.161 19.329 1.00 96.94 89 LEU A O 1
ATOM 706 N N . ASN A 1 90 ? -28.736 -1.730 20.921 1.00 95.88 90 ASN A N 1
ATOM 707 C CA . ASN A 1 90 ? -29.342 -2.812 20.147 1.00 95.88 90 ASN A CA 1
ATOM 708 C C . ASN A 1 90 ? -30.024 -2.305 18.868 1.00 95.88 90 ASN A C 1
ATOM 710 O O . ASN A 1 90 ? -29.857 -2.916 17.811 1.00 95.88 90 ASN A O 1
ATOM 714 N N . GLU A 1 91 ? -30.731 -1.174 18.923 1.00 97.56 91 GLU A N 1
ATOM 715 C CA . GLU A 1 91 ? -31.304 -0.538 17.727 1.00 97.56 91 GLU A CA 1
ATOM 716 C C . GLU A 1 91 ? -30.217 -0.140 16.715 1.00 97.56 91 GLU A C 1
ATOM 718 O O . GLU A 1 91 ? -30.341 -0.430 15.521 1.00 97.56 91 GLU A O 1
ATOM 723 N N . LYS A 1 92 ? -29.103 0.447 17.182 1.00 97.06 92 LYS A N 1
ATOM 724 C CA . LYS A 1 92 ? -27.951 0.775 16.322 1.00 97.06 92 LYS A CA 1
ATOM 725 C C . LYS A 1 92 ? -27.344 -0.467 15.670 1.00 97.06 92 LYS A C 1
ATOM 727 O O . LYS A 1 92 ? -27.052 -0.441 14.475 1.00 97.06 92 LYS A O 1
ATOM 732 N N . ILE A 1 93 ? -27.184 -1.557 16.421 1.00 96.31 93 ILE A N 1
ATOM 733 C CA . ILE A 1 93 ? -26.681 -2.834 15.893 1.00 96.31 93 ILE A CA 1
ATOM 734 C C . ILE A 1 93 ? -27.612 -3.371 14.801 1.00 96.31 93 ILE A C 1
ATOM 736 O O . ILE A 1 93 ? -27.141 -3.805 13.748 1.00 96.31 93 ILE A O 1
ATOM 740 N N . GLN A 1 94 ? -28.931 -3.327 15.009 1.00 96.19 94 GLN A N 1
ATOM 741 C CA . GLN A 1 94 ? -29.896 -3.758 13.994 1.00 96.19 94 GLN A CA 1
ATOM 742 C C . GLN A 1 94 ? -29.816 -2.899 12.729 1.00 96.19 94 GLN A C 1
ATOM 744 O O . GLN A 1 94 ? -29.782 -3.441 11.623 1.00 96.19 94 GLN A O 1
ATOM 749 N N . HIS A 1 95 ? -29.728 -1.577 12.880 1.00 96.19 95 HIS A N 1
ATOM 750 C CA . HIS A 1 95 ? -29.569 -0.665 11.752 1.00 96.19 95 HIS A CA 1
ATOM 751 C C . HIS A 1 95 ? -28.287 -0.959 10.957 1.00 96.19 95 HIS A C 1
ATOM 753 O O . HIS A 1 95 ? -28.342 -1.131 9.741 1.00 96.19 95 HIS A O 1
ATOM 759 N N . LEU A 1 96 ? -27.141 -1.094 11.634 1.00 95.31 96 LEU A N 1
ATOM 760 C CA . LEU A 1 96 ? -25.860 -1.401 10.989 1.00 95.31 96 LEU A CA 1
ATOM 761 C C . LEU A 1 96 ? -25.880 -2.752 10.266 1.00 95.31 96 LEU A C 1
ATOM 763 O O . LEU A 1 96 ? -25.409 -2.847 9.133 1.00 95.31 96 LEU A O 1
ATOM 767 N N . ASN A 1 97 ? -26.474 -3.782 10.871 1.00 94.81 97 ASN A N 1
ATOM 768 C CA . ASN A 1 97 ? -26.637 -5.082 10.220 1.00 94.81 97 ASN A CA 1
ATOM 769 C C . ASN A 1 97 ? -27.476 -4.984 8.940 1.00 94.81 97 ASN A C 1
ATOM 771 O O . ASN A 1 97 ? -27.132 -5.598 7.928 1.00 94.81 97 ASN A O 1
ATOM 775 N N . ASN A 1 98 ? -28.542 -4.183 8.952 1.00 94.88 98 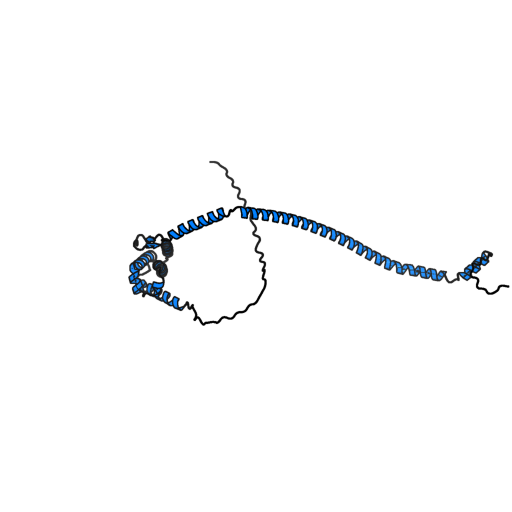ASN A N 1
ATOM 776 C CA . ASN A 1 98 ? -29.349 -3.941 7.760 1.00 94.88 98 ASN A CA 1
ATOM 777 C C . ASN A 1 98 ? -28.542 -3.227 6.667 1.00 94.88 98 ASN A C 1
ATOM 779 O O . ASN A 1 98 ? -28.580 -3.665 5.518 1.00 94.88 98 ASN A O 1
ATOM 783 N N . SER A 1 99 ? -27.758 -2.204 7.014 1.00 94.38 99 SER A N 1
ATOM 784 C CA . SER A 1 99 ? -26.881 -1.505 6.063 1.00 94.38 99 SER A CA 1
ATOM 785 C C . SER A 1 99 ? -25.815 -2.423 5.460 1.00 94.38 99 SER A C 1
ATOM 787 O O . SER A 1 99 ? -25.594 -2.398 4.250 1.00 94.38 99 SER A O 1
ATOM 789 N N . ILE A 1 100 ? -25.189 -3.286 6.268 1.00 91.94 100 ILE A N 1
ATOM 790 C CA . ILE A 1 100 ? -24.222 -4.285 5.784 1.00 91.94 100 ILE A CA 1
ATOM 791 C C . ILE A 1 100 ? -24.889 -5.246 4.797 1.00 91.94 100 ILE A C 1
ATOM 793 O O . ILE A 1 100 ? -24.322 -5.548 3.747 1.00 91.94 100 ILE A O 1
ATOM 797 N N . ASN A 1 101 ? -26.094 -5.722 5.113 1.00 90.88 101 ASN A N 1
ATOM 798 C CA . ASN A 1 101 ? -26.834 -6.620 4.230 1.00 90.88 101 ASN A CA 1
ATOM 799 C C . ASN A 1 101 ? -27.239 -5.932 2.924 1.00 90.88 101 ASN A C 1
ATOM 801 O O . ASN A 1 101 ? -27.139 -6.546 1.864 1.00 90.88 101 ASN A O 1
ATOM 805 N N . GLN A 1 102 ? -27.637 -4.659 2.975 1.00 90.94 102 GLN A N 1
ATOM 806 C CA . GLN A 1 102 ? -27.886 -3.869 1.770 1.00 90.94 102 GLN A CA 1
ATOM 807 C C . GLN A 1 102 ? -26.619 -3.761 0.921 1.00 90.94 102 GLN A C 1
ATOM 809 O O . GLN A 1 102 ? -26.663 -4.124 -0.247 1.00 90.94 102 GLN A O 1
ATOM 814 N N . TYR A 1 103 ? -25.482 -3.377 1.510 1.00 86.12 103 TYR A N 1
ATOM 815 C CA . TYR A 1 103 ? -24.219 -3.230 0.781 1.00 86.12 103 TYR A CA 1
ATOM 816 C C . TYR A 1 103 ? -23.736 -4.540 0.145 1.00 86.12 103 TYR A C 1
ATOM 818 O O . TYR A 1 103 ? -23.308 -4.553 -1.008 1.00 86.12 103 TYR A O 1
ATOM 826 N N . LYS A 1 104 ? -23.854 -5.664 0.864 1.00 83.06 104 LYS A N 1
ATOM 827 C CA . LYS A 1 104 ? -23.549 -6.997 0.317 1.00 83.06 104 LYS A CA 1
ATOM 828 C C . LYS A 1 104 ? -24.408 -7.338 -0.898 1.00 83.06 104 LYS A C 1
ATOM 830 O O . LYS A 1 104 ? -23.922 -7.996 -1.809 1.00 83.06 104 LYS A O 1
ATOM 835 N N . ASN A 1 105 ? -25.657 -6.884 -0.909 1.00 86.62 105 ASN A N 1
ATOM 836 C CA . ASN A 1 105 ? -26.592 -7.113 -2.004 1.00 86.62 105 ASN A CA 1
ATOM 837 C C . ASN A 1 105 ? -26.503 -6.048 -3.111 1.00 86.62 105 ASN A C 1
ATOM 839 O O . ASN A 1 105 ? -27.081 -6.248 -4.176 1.00 86.62 105 ASN A O 1
ATOM 843 N N . SER A 1 106 ? -25.790 -4.938 -2.887 1.00 89.12 106 SER A N 1
ATOM 844 C CA . SER A 1 106 ? -25.604 -3.873 -3.882 1.00 89.12 106 SER A CA 1
ATOM 845 C C . SER A 1 106 ? -24.768 -4.312 -5.081 1.00 89.12 106 SER A C 1
ATOM 847 O O . SER A 1 106 ? -24.900 -3.726 -6.152 1.00 89.12 106 SER A O 1
ATOM 849 N N . PHE A 1 107 ? -23.913 -5.323 -4.916 1.00 84.06 107 PHE A N 1
ATOM 850 C CA . PHE A 1 107 ? -23.133 -5.895 -6.006 1.00 84.06 107 PHE A CA 1
ATOM 851 C C . PHE A 1 107 ? -23.667 -7.274 -6.339 1.00 84.06 107 PHE A C 1
ATOM 853 O O . PHE A 1 107 ? -23.562 -8.212 -5.546 1.00 84.06 107 PHE A O 1
ATOM 860 N N . THR A 1 108 ? -24.214 -7.416 -7.539 1.00 87.75 108 THR A N 1
ATOM 861 C CA . THR A 1 108 ? -24.558 -8.741 -8.037 1.00 87.75 108 THR A CA 1
ATOM 862 C C . THR A 1 108 ? -23.276 -9.502 -8.407 1.00 87.75 108 THR A C 1
ATOM 864 O O . THR A 1 108 ? -22.258 -8.889 -8.751 1.00 87.75 108 THR A O 1
ATOM 867 N N . PRO A 1 109 ? -23.284 -10.847 -8.386 1.00 87.62 109 PRO A N 1
ATOM 868 C CA . PRO A 1 109 ? -22.180 -11.639 -8.931 1.00 87.62 109 PRO A CA 1
ATOM 869 C C . PRO A 1 109 ? -21.816 -11.244 -10.372 1.00 87.62 109 PRO A C 1
ATOM 871 O O . PRO A 1 109 ? -20.643 -11.291 -10.747 1.00 87.62 109 PRO A O 1
ATOM 874 N N . ASP A 1 110 ? -22.802 -10.792 -11.151 1.00 89.75 110 ASP A N 1
ATOM 875 C CA . ASP A 1 110 ? -22.613 -10.296 -12.513 1.00 89.75 110 ASP A CA 1
ATOM 876 C C . ASP A 1 110 ? -21.821 -8.981 -12.547 1.00 89.75 110 ASP A C 1
ATOM 878 O O . ASP A 1 110 ? -20.927 -8.831 -13.385 1.00 89.75 110 ASP A O 1
ATOM 882 N N . ASP A 1 111 ? -22.078 -8.054 -11.616 1.00 89.62 111 ASP A N 1
ATOM 883 C CA . ASP A 1 111 ? -21.304 -6.813 -11.481 1.00 89.62 111 ASP A CA 1
ATOM 884 C C . ASP A 1 111 ? -19.844 -7.113 -11.139 1.00 89.62 111 ASP A C 1
ATOM 886 O O . ASP A 1 111 ? -18.929 -6.580 -11.771 1.00 89.62 111 ASP A O 1
ATOM 890 N N . ILE A 1 112 ? -19.615 -8.031 -10.195 1.00 87.19 112 ILE A N 1
ATOM 891 C CA . ILE A 1 112 ? -18.270 -8.473 -9.803 1.00 87.19 112 ILE A CA 1
ATOM 892 C C . ILE A 1 112 ? -17.548 -9.105 -10.999 1.00 87.19 112 ILE A C 1
ATOM 894 O O . ILE A 1 112 ? -16.398 -8.763 -11.290 1.00 87.19 112 ILE A O 1
ATOM 898 N N . HIS A 1 113 ? -18.222 -9.987 -11.739 1.00 91.75 113 HIS A N 1
ATOM 899 C CA . HIS A 1 113 ? -17.663 -10.609 -12.936 1.00 91.75 113 HIS A CA 1
ATOM 900 C C . HIS A 1 113 ? -17.351 -9.570 -14.028 1.00 91.75 113 HIS A C 1
ATOM 902 O O . HIS A 1 113 ? -16.298 -9.630 -14.670 1.00 91.75 113 HIS A O 1
ATOM 908 N N . LYS A 1 114 ? -18.228 -8.579 -14.230 1.00 94.38 114 LYS A N 1
ATOM 909 C CA . LYS A 1 114 ? -18.016 -7.487 -15.190 1.00 94.38 114 LYS A CA 1
ATOM 910 C C . LYS A 1 114 ? -16.808 -6.632 -14.809 1.00 94.38 114 LYS A C 1
ATOM 912 O O . LYS A 1 114 ? -15.985 -6.354 -15.681 1.00 94.38 114 LYS A O 1
ATOM 917 N N . ILE A 1 115 ? -16.669 -6.262 -13.535 1.00 91.69 115 ILE A N 1
ATOM 918 C CA . ILE A 1 115 ? -15.502 -5.533 -13.014 1.00 91.69 115 ILE A CA 1
ATOM 919 C C . ILE A 1 115 ? -14.231 -6.349 -13.241 1.00 91.69 115 ILE A C 1
ATOM 921 O O . ILE A 1 115 ? -13.282 -5.842 -13.836 1.00 91.69 115 ILE A O 1
ATOM 925 N N . SER A 1 116 ? -14.238 -7.630 -12.868 1.00 93.44 116 SER A N 1
ATOM 926 C CA . SER A 1 116 ? -13.098 -8.528 -13.073 1.00 93.44 116 SER A CA 1
ATOM 927 C C . SER A 1 116 ? -12.676 -8.587 -14.545 1.00 93.44 116 SER A C 1
ATOM 929 O O . SER A 1 116 ? -11.501 -8.402 -14.868 1.00 93.44 116 SER A O 1
ATOM 931 N N . LYS A 1 117 ? -13.643 -8.725 -15.462 1.00 94.31 117 LYS A N 1
ATOM 932 C CA . LYS A 1 117 ? -13.386 -8.723 -16.906 1.00 94.31 117 LYS A CA 1
ATOM 933 C C . LYS A 1 117 ? -12.792 -7.398 -17.394 1.00 94.31 117 LYS A C 1
ATOM 935 O O . LYS A 1 117 ? -11.881 -7.421 -18.222 1.00 94.31 117 LYS A O 1
ATOM 940 N N . MET A 1 118 ? -13.281 -6.259 -16.897 1.00 94.00 118 MET A N 1
ATOM 941 C CA . MET A 1 118 ? -12.714 -4.944 -17.220 1.00 94.00 118 MET A CA 1
ATOM 942 C C . MET A 1 118 ? -11.269 -4.822 -16.722 1.00 94.00 118 MET A C 1
ATOM 944 O O . MET A 1 118 ? -10.410 -4.392 -17.487 1.00 94.00 118 MET A O 1
ATOM 948 N N . CYS A 1 119 ? -10.972 -5.273 -15.500 1.00 91.25 119 CYS A N 1
ATOM 949 C CA . CYS A 1 119 ? -9.612 -5.280 -14.955 1.00 91.25 119 CYS A CA 1
ATOM 950 C C . CYS A 1 119 ? -8.660 -6.144 -15.790 1.00 91.25 119 CYS A C 1
ATOM 952 O O . CYS A 1 119 ? -7.574 -5.689 -16.141 1.00 91.25 119 CYS A O 1
ATOM 954 N N . SER A 1 120 ? -9.069 -7.359 -16.173 1.00 90.25 120 SER A N 1
ATOM 955 C CA . SER A 1 120 ? -8.249 -8.224 -17.032 1.00 90.25 120 SER A CA 1
ATOM 956 C C . SER A 1 120 ? -8.024 -7.623 -18.420 1.00 90.25 120 SER A C 1
ATOM 958 O O . SER A 1 120 ? -6.924 -7.724 -18.965 1.00 90.25 120 SER A O 1
ATOM 960 N N . ALA A 1 121 ? -9.041 -6.973 -18.997 1.00 89.75 121 ALA A N 1
ATOM 961 C CA . ALA A 1 121 ? -8.899 -6.273 -20.270 1.00 89.75 121 ALA A CA 1
ATOM 962 C C . ALA A 1 121 ? -7.903 -5.111 -20.157 1.00 89.75 121 ALA A C 1
ATOM 964 O O . ALA A 1 121 ? -7.023 -4.984 -21.005 1.00 89.75 121 ALA A O 1
ATOM 965 N N . PHE A 1 122 ? -7.998 -4.319 -19.085 1.00 87.44 122 PHE A N 1
ATOM 966 C CA . PHE A 1 122 ? -7.070 -3.228 -18.803 1.00 87.44 122 PHE A CA 1
ATOM 967 C C . PHE A 1 122 ? -5.643 -3.762 -18.678 1.00 87.44 122 PHE A C 1
ATOM 969 O O . PHE A 1 122 ? -4.766 -3.352 -19.429 1.00 87.44 122 PHE A O 1
ATOM 976 N N . GLN A 1 123 ? -5.426 -4.770 -17.834 1.00 82.81 123 GLN A N 1
ATOM 977 C CA . GLN A 1 123 ? -4.118 -5.395 -17.660 1.00 82.81 123 GLN A CA 1
A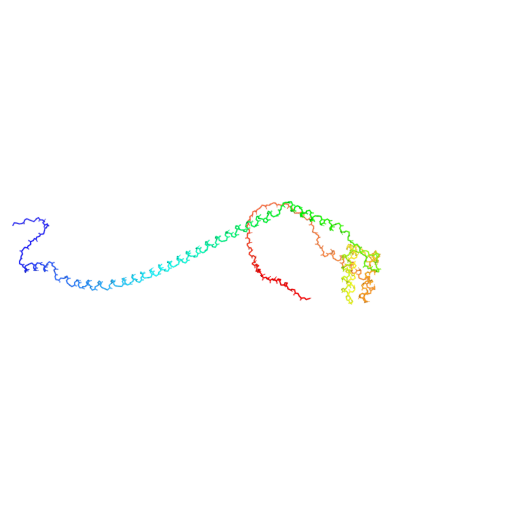TOM 978 C C . GLN A 1 123 ? -3.550 -5.923 -18.984 1.00 82.81 123 GLN A C 1
ATOM 980 O O . GLN A 1 123 ? -2.385 -5.685 -19.281 1.00 82.81 123 GLN A O 1
ATOM 985 N N . SER A 1 124 ? -4.372 -6.552 -19.831 1.00 79.69 124 SER A N 1
ATOM 986 C CA . SER A 1 124 ? -3.929 -7.006 -21.153 1.00 79.69 124 SER A CA 1
ATOM 987 C C . SER A 1 124 ? -3.521 -5.864 -22.088 1.00 79.69 124 SER A C 1
ATOM 989 O O . SER A 1 124 ? -2.689 -6.109 -22.963 1.00 79.69 124 SER A O 1
ATOM 991 N N . ILE A 1 125 ? -4.113 -4.671 -21.972 1.00 81.50 125 ILE A N 1
ATOM 992 C CA . ILE A 1 125 ? -3.697 -3.498 -22.753 1.00 81.50 125 ILE A CA 1
ATOM 993 C C . ILE A 1 125 ? -2.287 -3.092 -22.321 1.00 81.50 125 ILE A C 1
ATOM 995 O O . ILE A 1 125 ? -1.414 -2.977 -23.175 1.00 81.50 125 ILE A O 1
ATOM 999 N N . PHE A 1 126 ? -2.037 -2.998 -21.011 1.00 74.69 126 PHE A N 1
ATOM 1000 C CA . PHE A 1 126 ? -0.731 -2.589 -20.484 1.00 74.69 126 PHE A CA 1
ATOM 1001 C C . PHE A 1 126 ? 0.362 -3.643 -20.672 1.00 74.69 126 PHE A C 1
ATOM 1003 O O . PHE A 1 126 ? 1.497 -3.288 -20.976 1.00 74.69 126 PHE A O 1
ATOM 1010 N N . SER A 1 127 ? 0.029 -4.933 -20.588 1.00 72.75 127 SER A N 1
ATOM 1011 C CA . SER A 1 127 ? 0.986 -6.015 -20.848 1.00 72.75 127 SER A CA 1
ATOM 1012 C C . SER A 1 127 ? 1.360 -6.158 -22.328 1.00 72.75 127 SER A C 1
ATOM 1014 O O . SER A 1 127 ? 2.416 -6.701 -22.632 1.00 72.75 127 SER A O 1
ATOM 1016 N N . LYS A 1 128 ? 0.526 -5.693 -23.271 1.00 60.25 128 LYS A N 1
ATOM 1017 C CA . LYS A 1 128 ? 0.865 -5.706 -24.710 1.00 60.25 128 LYS A CA 1
ATOM 1018 C C . LYS A 1 128 ? 1.716 -4.509 -25.142 1.00 60.25 128 LYS A C 1
ATOM 1020 O O . LYS A 1 128 ? 2.353 -4.580 -26.184 1.00 60.25 128 LYS A O 1
ATOM 1025 N N . THR A 1 129 ? 1.755 -3.445 -24.347 1.00 55.38 129 THR A N 1
ATOM 1026 C CA . THR A 1 129 ? 2.618 -2.268 -24.551 1.00 55.38 129 THR A CA 1
ATOM 1027 C C . THR A 1 129 ? 4.032 -2.415 -23.973 1.00 55.38 129 THR A C 1
ATOM 1029 O O . THR A 1 129 ? 4.800 -1.463 -24.025 1.00 55.38 129 THR A O 1
ATOM 1032 N N . GLU A 1 130 ? 4.418 -3.591 -23.463 1.00 55.84 130 GLU A N 1
ATOM 1033 C CA . GLU A 1 130 ? 5.794 -3.863 -23.003 1.00 55.84 130 GLU A CA 1
ATOM 1034 C C . GLU A 1 130 ? 6.817 -4.083 -24.139 1.00 55.84 130 GLU A C 1
ATOM 1036 O O . GLU A 1 130 ? 7.988 -4.357 -23.871 1.00 55.84 130 GLU A O 1
ATOM 1041 N N . GLU A 1 131 ? 6.448 -3.889 -25.411 1.00 60.69 131 GLU A N 1
ATOM 1042 C CA . GLU A 1 131 ? 7.440 -3.413 -26.383 1.00 60.69 131 GLU A CA 1
ATOM 1043 C C . GLU A 1 131 ? 7.758 -1.957 -26.021 1.00 60.69 131 GLU A C 1
ATOM 1045 O O . GLU A 1 131 ? 7.179 -1.032 -26.585 1.00 60.69 131 GLU A O 1
ATOM 1050 N N . GLU A 1 132 ? 8.624 -1.775 -25.011 1.00 67.31 132 GLU A N 1
ATOM 1051 C CA . GLU A 1 132 ? 9.133 -0.477 -24.559 1.00 67.31 132 GLU A CA 1
ATOM 1052 C C . GLU A 1 132 ? 9.401 0.399 -25.781 1.00 67.31 132 GLU A C 1
ATOM 1054 O O . GLU A 1 132 ? 10.300 0.098 -26.573 1.00 67.31 132 GLU A O 1
ATOM 1059 N N . LEU A 1 133 ? 8.593 1.452 -25.946 1.00 79.69 133 LEU A N 1
ATOM 1060 C CA . LEU A 1 133 ? 8.655 2.351 -27.086 1.00 79.69 133 LEU A CA 1
ATOM 1061 C C . LEU A 1 133 ? 10.080 2.897 -27.153 1.00 79.69 133 LEU A C 1
ATOM 1063 O O . LEU A 1 133 ? 10.514 3.691 -26.315 1.00 79.69 133 LEU A O 1
ATOM 1067 N N . SER A 1 134 ? 10.862 2.351 -28.083 1.00 88.19 134 SER A N 1
ATOM 1068 C CA . SER A 1 134 ? 12.278 2.656 -28.137 1.00 88.19 134 SER A CA 1
ATOM 1069 C C . SER A 1 134 ? 12.430 4.004 -28.817 1.00 88.19 134 SER A C 1
ATOM 1071 O O . SER A 1 134 ? 11.975 4.187 -29.948 1.00 88.19 134 SER A O 1
ATOM 1073 N N . VAL A 1 135 ? 13.085 4.929 -28.140 1.00 94.00 135 VAL A N 1
ATOM 1074 C CA . VAL A 1 135 ? 13.361 6.280 -28.609 1.00 94.00 135 VAL A CA 1
ATOM 1075 C C . VAL A 1 135 ? 14.869 6.448 -28.815 1.00 94.00 135 VAL A C 1
ATOM 1077 O O . VAL A 1 135 ? 15.670 5.775 -28.158 1.00 94.00 135 VAL A O 1
ATOM 1080 N N . PRO A 1 136 ? 15.303 7.298 -29.757 1.00 96.38 136 PRO A N 1
ATOM 1081 C CA . PRO A 1 136 ? 16.721 7.591 -29.924 1.00 96.38 136 PRO A CA 1
ATOM 1082 C C . PRO A 1 136 ? 17.286 8.270 -28.667 1.00 96.38 136 PRO A C 1
ATOM 1084 O O . PRO A 1 136 ? 16.670 9.185 -28.126 1.00 96.38 136 PRO A O 1
ATOM 1087 N N . LEU A 1 137 ? 18.488 7.868 -28.237 1.00 96.69 137 LEU A N 1
ATOM 1088 C CA . LEU A 1 137 ? 19.156 8.379 -27.030 1.00 96.69 137 LEU A CA 1
ATOM 1089 C C . LEU A 1 137 ? 19.310 9.908 -27.037 1.00 96.69 137 LEU A C 1
ATOM 1091 O O . LEU A 1 137 ? 19.235 10.554 -25.999 1.00 96.69 137 LEU A O 1
ATOM 1095 N N . SER A 1 138 ? 19.579 10.491 -28.203 1.00 95.56 138 SER A N 1
ATOM 1096 C CA . SER A 1 138 ? 19.517 11.936 -28.420 1.00 95.56 138 SER A CA 1
ATOM 1097 C C . SER A 1 138 ? 19.450 12.240 -29.915 1.00 95.56 138 SER A C 1
ATOM 1099 O O . SER A 1 138 ? 19.706 11.368 -30.748 1.00 95.56 138 SER A O 1
ATOM 1101 N N . GLN A 1 139 ? 19.211 13.504 -30.274 1.00 93.88 139 GLN A N 1
ATOM 1102 C CA . GLN A 1 139 ? 19.285 13.958 -31.670 1.00 93.88 139 GLN A CA 1
ATOM 1103 C C . GLN A 1 139 ? 20.657 13.686 -32.319 1.00 93.88 139 GLN A C 1
ATOM 1105 O O . GLN A 1 139 ? 20.734 13.471 -33.526 1.00 93.88 139 GLN A O 1
ATOM 1110 N N . LYS A 1 140 ? 21.743 13.662 -31.528 1.00 95.75 140 LYS A N 1
ATOM 1111 C CA . LYS A 1 140 ? 23.107 13.373 -32.011 1.00 95.75 140 LYS A CA 1
ATOM 1112 C C . LYS A 1 140 ? 23.384 11.872 -32.162 1.00 95.75 140 LYS A C 1
ATOM 1114 O O . LYS A 1 140 ? 24.303 11.505 -32.888 1.00 95.75 140 LYS A O 1
ATOM 1119 N N . PHE A 1 141 ? 22.620 11.017 -31.479 1.00 95.88 141 PHE A N 1
ATOM 1120 C CA . PHE A 1 141 ? 22.855 9.572 -31.380 1.00 95.88 141 PHE A CA 1
ATOM 1121 C C . PHE A 1 141 ? 21.585 8.778 -31.719 1.00 95.88 141 PHE A C 1
ATOM 1123 O O . PHE A 1 141 ? 21.127 7.948 -30.933 1.00 95.88 141 PHE A O 1
ATOM 1130 N N . PHE A 1 142 ? 21.007 9.043 -32.895 1.00 95.19 142 PHE A N 1
ATOM 1131 C CA . PHE A 1 142 ? 19.754 8.425 -33.351 1.00 95.19 142 PHE A CA 1
ATOM 1132 C C . PHE A 1 142 ? 19.853 6.914 -33.605 1.00 95.19 142 PHE A C 1
ATOM 1134 O O . PHE A 1 142 ? 18.840 6.228 -33.671 1.00 95.19 142 PHE A O 1
ATOM 1141 N N . ASP A 1 143 ? 21.068 6.384 -33.756 1.00 95.62 143 ASP A N 1
ATOM 1142 C CA . ASP A 1 143 ? 21.327 4.959 -33.957 1.00 95.62 143 ASP A CA 1
ATOM 1143 C C . ASP A 1 143 ? 21.361 4.159 -32.643 1.00 95.62 143 ASP A C 1
ATOM 1145 O O . ASP A 1 143 ? 21.458 2.929 -32.666 1.00 95.62 143 ASP A O 1
ATOM 1149 N N . ILE A 1 144 ? 21.286 4.838 -31.495 1.00 96.62 144 ILE A N 1
ATOM 1150 C CA . ILE A 1 144 ? 21.212 4.217 -30.174 1.00 96.62 144 ILE A CA 1
ATOM 1151 C C . ILE A 1 144 ? 19.773 4.318 -29.681 1.00 96.62 144 ILE A C 1
ATOM 1153 O O . ILE A 1 144 ? 19.373 5.332 -29.119 1.00 96.62 144 ILE A O 1
ATOM 1157 N N . MET A 1 145 ? 19.015 3.244 -29.873 1.00 95.19 145 MET A N 1
ATOM 1158 C CA . MET A 1 145 ? 17.644 3.135 -29.381 1.00 95.19 145 MET A CA 1
ATOM 1159 C C . MET A 1 145 ? 17.644 2.699 -27.913 1.00 95.19 145 MET A C 1
ATOM 1161 O O . MET A 1 145 ? 18.333 1.740 -27.543 1.00 95.19 145 MET A O 1
ATOM 1165 N N . VAL A 1 146 ? 16.880 3.405 -27.086 1.00 94.00 146 VAL A N 1
ATOM 1166 C CA . VAL A 1 146 ? 16.700 3.138 -25.656 1.00 94.00 146 VAL A CA 1
ATOM 1167 C C . VAL A 1 146 ? 15.214 3.178 -25.303 1.00 94.00 146 VAL A C 1
ATOM 1169 O O . VAL A 1 146 ? 14.473 3.926 -25.934 1.00 94.00 146 VAL A O 1
ATOM 1172 N N . PRO A 1 147 ? 14.755 2.392 -24.322 1.00 92.94 147 PRO A N 1
ATOM 1173 C CA . PRO A 1 147 ? 13.424 2.570 -23.749 1.00 92.94 147 PRO A CA 1
ATOM 1174 C C . PRO A 1 147 ? 13.203 4.009 -23.292 1.00 92.94 147 PRO A C 1
ATOM 1176 O O . PRO A 1 147 ? 14.125 4.638 -22.771 1.00 92.94 147 PRO A O 1
ATOM 1179 N N . GLU A 1 148 ? 11.987 4.521 -23.442 1.00 92.12 148 GLU A N 1
ATOM 1180 C CA . GLU A 1 148 ? 11.638 5.865 -22.971 1.00 92.12 148 GLU A CA 1
ATOM 1181 C C . GLU A 1 148 ? 11.867 6.035 -21.456 1.00 92.12 148 GLU A C 1
ATOM 1183 O O . GLU A 1 148 ? 12.398 7.056 -21.02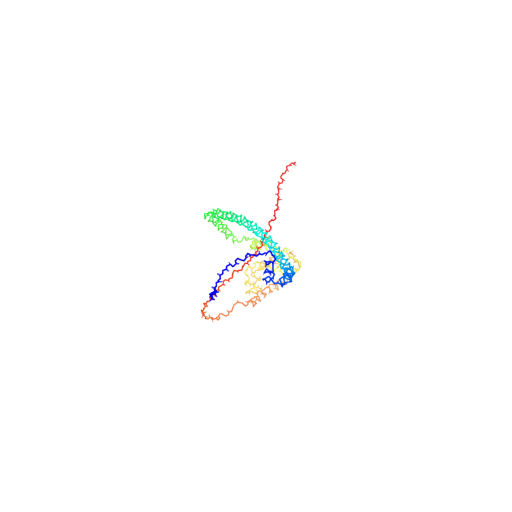0 1.00 92.12 148 GLU A O 1
ATOM 1188 N N . SER A 1 149 ? 11.577 4.998 -20.666 1.00 92.12 149 SER A N 1
ATOM 1189 C CA . SER A 1 149 ? 11.870 4.927 -19.226 1.00 92.12 149 SER A CA 1
ATOM 1190 C C . SER A 1 149 ? 13.365 5.099 -18.920 1.00 92.12 149 SER A C 1
ATOM 1192 O O . SER A 1 149 ? 13.747 5.919 -18.084 1.00 92.12 149 SER A O 1
ATOM 1194 N N . ASP A 1 150 ? 14.219 4.365 -19.636 1.00 95.31 150 ASP A N 1
ATOM 1195 C CA . ASP A 1 150 ? 15.675 4.467 -19.526 1.00 95.31 150 ASP A CA 1
ATOM 1196 C C . ASP A 1 150 ? 16.169 5.849 -19.988 1.00 95.31 150 ASP A C 1
ATOM 1198 O O . ASP A 1 150 ? 17.085 6.401 -19.379 1.00 95.31 150 ASP A O 1
ATOM 1202 N N . LEU A 1 151 ? 15.574 6.436 -21.037 1.00 95.69 151 LEU A N 1
ATOM 1203 C CA . LEU A 1 151 ? 15.934 7.774 -21.518 1.00 95.69 151 LEU A CA 1
ATOM 1204 C C . LEU A 1 151 ? 15.645 8.854 -20.469 1.00 95.69 151 LEU A C 1
ATOM 1206 O O . LEU A 1 151 ? 16.492 9.720 -20.251 1.00 95.69 151 LEU A O 1
ATOM 1210 N N . LEU A 1 152 ? 14.483 8.797 -19.812 1.00 94.81 152 LEU A N 1
ATOM 1211 C CA . LEU A 1 152 ? 14.125 9.720 -18.731 1.00 94.81 152 LEU A CA 1
ATOM 1212 C C . LEU A 1 152 ? 15.150 9.660 -17.594 1.00 94.81 152 LEU A C 1
ATOM 1214 O O . LEU A 1 152 ? 15.678 10.697 -17.197 1.00 94.81 152 LEU A O 1
ATOM 1218 N N . LEU A 1 153 ? 15.507 8.452 -17.149 1.00 96.81 153 LEU A N 1
ATOM 1219 C CA . LEU A 1 153 ? 16.505 8.254 -16.095 1.00 96.81 153 LEU A CA 1
ATOM 1220 C C . LEU A 1 153 ? 17.906 8.730 -16.517 1.00 96.81 153 LEU A C 1
ATOM 1222 O O . LEU A 1 153 ? 18.667 9.270 -15.713 1.00 96.81 153 LEU A O 1
ATOM 1226 N N . ILE A 1 154 ? 18.272 8.546 -17.789 1.00 97.50 154 ILE A N 1
ATOM 1227 C CA . ILE A 1 154 ? 19.529 9.075 -18.332 1.00 97.50 154 ILE A CA 1
ATOM 1228 C C . ILE A 1 154 ? 19.521 10.606 -18.322 1.00 97.50 154 ILE A C 1
ATOM 1230 O O . ILE A 1 154 ? 20.535 11.195 -17.950 1.00 97.50 154 ILE A O 1
ATOM 1234 N N . ASN A 1 155 ? 18.418 11.247 -18.713 1.00 97.31 155 ASN A N 1
ATOM 1235 C CA . ASN A 1 155 ? 18.301 12.706 -18.713 1.00 97.31 155 ASN A CA 1
ATOM 1236 C C . ASN A 1 155 ? 18.363 13.278 -17.294 1.00 97.31 155 ASN A C 1
ATOM 1238 O O . ASN A 1 155 ? 19.117 14.220 -17.071 1.00 97.31 155 ASN A O 1
ATOM 1242 N N . GLU A 1 156 ? 17.689 12.646 -16.331 1.00 97.31 156 GLU A N 1
ATOM 1243 C CA . GLU A 1 156 ? 17.796 12.986 -14.907 1.00 97.31 156 GLU A CA 1
ATOM 1244 C C . GLU A 1 156 ? 19.264 12.949 -14.448 1.00 97.31 156 GLU A C 1
ATOM 1246 O O . GLU A 1 156 ? 19.797 13.935 -13.943 1.00 97.31 156 GLU A O 1
ATOM 1251 N N . TYR A 1 157 ? 19.983 11.863 -14.749 1.00 97.94 157 TYR A N 1
ATOM 1252 C CA . TYR A 1 157 ? 21.413 11.764 -14.451 1.00 97.94 157 TYR A CA 1
ATOM 1253 C C . TYR A 1 157 ? 22.290 12.777 -15.180 1.00 97.94 157 TYR A C 1
ATOM 1255 O O . TYR A 1 157 ? 23.360 13.084 -14.665 1.00 97.94 157 TYR A O 1
ATOM 1263 N N . LEU A 1 158 ? 21.905 13.250 -16.367 1.00 96.88 158 LEU A N 1
ATOM 1264 C CA . LEU A 1 158 ? 22.636 14.291 -17.092 1.00 96.88 158 LEU A CA 1
ATOM 1265 C C . LEU A 1 158 ? 22.401 15.679 -16.486 1.00 96.88 158 LEU A C 1
ATOM 1267 O O . LEU A 1 158 ? 23.329 16.488 -16.472 1.00 96.88 158 LEU A O 1
ATOM 1271 N N . ASP A 1 159 ? 21.200 15.948 -15.982 1.00 96.94 159 ASP A N 1
ATOM 1272 C CA . ASP A 1 159 ? 20.860 17.220 -15.343 1.00 96.94 159 ASP A CA 1
ATOM 1273 C C . ASP A 1 159 ? 21.459 17.340 -13.929 1.00 96.94 159 ASP A C 1
ATOM 1275 O O . ASP A 1 159 ? 21.812 18.440 -13.507 1.00 96.94 159 ASP A O 1
ATOM 1279 N N . GLU A 1 160 ? 21.687 16.220 -13.234 1.00 96.94 160 GLU A N 1
ATOM 1280 C CA . GLU A 1 160 ? 22.359 16.181 -11.924 1.00 96.94 160 GLU A CA 1
ATOM 1281 C C . GLU A 1 160 ? 23.898 16.334 -11.979 1.00 96.94 160 GLU A C 1
ATOM 1283 O O . GLU A 1 160 ? 24.554 16.396 -10.932 1.00 96.94 160 GLU A O 1
ATOM 1288 N N . ILE A 1 161 ? 24.517 16.353 -13.166 1.00 96.75 161 ILE A N 1
ATOM 1289 C CA . ILE A 1 161 ? 25.983 16.409 -13.286 1.00 96.75 161 ILE A CA 1
ATOM 1290 C C . ILE A 1 161 ? 26.500 17.797 -12.899 1.00 96.75 161 ILE A C 1
ATOM 1292 O O . ILE A 1 161 ? 26.378 18.752 -13.664 1.00 96.75 161 ILE A O 1
ATOM 1296 N N . SER A 1 162 ? 27.187 17.888 -11.758 1.00 93.25 162 SER A N 1
ATOM 1297 C CA . SER A 1 162 ? 28.013 19.051 -11.414 1.00 93.25 162 SER A CA 1
ATOM 1298 C C . SER A 1 162 ? 29.471 18.887 -11.875 1.00 93.25 162 SER A C 1
ATOM 1300 O O . SER A 1 162 ? 29.909 17.800 -12.265 1.00 93.25 162 SER A O 1
ATOM 1302 N N . GLU A 1 163 ? 30.278 19.950 -11.764 1.00 91.12 163 GLU A N 1
ATOM 1303 C CA . GLU A 1 163 ? 31.715 19.882 -12.071 1.00 91.12 163 GLU A CA 1
ATOM 1304 C C . GLU A 1 163 ? 32.427 18.757 -11.295 1.00 91.12 163 GLU A C 1
ATOM 1306 O O . GLU A 1 163 ? 32.262 18.619 -10.080 1.00 91.12 163 GLU A O 1
ATOM 1311 N N . ASN A 1 164 ? 33.291 18.004 -11.984 1.00 90.44 164 ASN A N 1
ATOM 1312 C CA . ASN A 1 164 ? 34.062 16.864 -11.464 1.00 90.44 164 ASN A CA 1
ATOM 1313 C C . ASN A 1 164 ? 33.242 15.620 -11.069 1.00 90.44 164 ASN A C 1
ATOM 1315 O O . ASN A 1 164 ? 33.795 14.704 -10.453 1.00 90.44 164 ASN A O 1
ATOM 1319 N N . GLN A 1 165 ? 31.953 15.546 -11.408 1.00 94.31 165 GLN A N 1
ATOM 1320 C CA . GLN A 1 165 ? 31.122 14.365 -11.145 1.00 94.31 165 GLN A CA 1
ATOM 1321 C C . GLN A 1 165 ? 30.947 13.449 -12.364 1.00 94.31 165 GLN A C 1
ATOM 1323 O O . GLN A 1 165 ? 30.346 12.376 -12.241 1.00 94.31 165 GLN A O 1
ATOM 1328 N N . GLY A 1 166 ? 31.514 13.805 -13.522 1.00 94.25 166 GLY A N 1
ATOM 1329 C CA . GLY A 1 166 ? 31.333 13.070 -14.773 1.00 94.25 166 GLY A CA 1
ATOM 1330 C C . GLY A 1 166 ? 31.717 11.590 -14.681 1.00 94.25 166 GLY A C 1
ATOM 1331 O O . GLY A 1 166 ? 31.021 10.736 -15.224 1.00 94.25 166 GLY A O 1
ATOM 1332 N N . ASP A 1 167 ? 32.746 11.248 -13.899 1.00 95.31 167 ASP A N 1
ATOM 1333 C CA . ASP A 1 167 ? 33.158 9.860 -13.636 1.00 95.31 167 ASP A CA 1
ATOM 1334 C C . ASP A 1 167 ? 32.029 9.005 -13.025 1.00 95.31 167 ASP A C 1
ATOM 1336 O O . ASP A 1 167 ? 31.930 7.811 -13.321 1.00 95.31 167 ASP A O 1
ATOM 1340 N N . ASN A 1 168 ? 31.207 9.576 -12.138 1.00 95.12 168 ASN A N 1
ATOM 1341 C CA . ASN A 1 168 ? 30.146 8.848 -11.443 1.00 95.12 168 ASN A CA 1
ATOM 1342 C C . ASN A 1 168 ? 28.934 8.640 -12.358 1.00 95.12 168 ASN A C 1
ATOM 1344 O O . ASN A 1 168 ? 28.483 7.507 -12.548 1.00 95.12 168 ASN A O 1
ATOM 1348 N N . TYR A 1 169 ? 28.461 9.716 -12.987 1.00 96.62 169 TYR A N 1
ATOM 1349 C CA . TYR A 1 169 ? 27.297 9.664 -13.873 1.00 96.62 169 TYR A CA 1
ATOM 1350 C C . TYR A 1 169 ? 27.572 8.905 -15.164 1.00 96.62 169 TYR A C 1
ATOM 1352 O O . TYR A 1 169 ? 26.714 8.145 -15.607 1.00 96.62 169 TYR A O 1
ATOM 1360 N N . PHE A 1 170 ? 28.797 8.963 -15.695 1.00 96.94 170 PHE A N 1
ATOM 1361 C CA . PHE A 1 170 ? 29.198 8.105 -16.807 1.00 96.94 170 PHE A CA 1
ATOM 1362 C C . PHE A 1 170 ? 28.960 6.622 -16.489 1.00 96.94 170 PHE A C 1
ATOM 1364 O O . PHE A 1 170 ? 28.426 5.891 -17.321 1.00 96.94 170 PHE A O 1
ATOM 13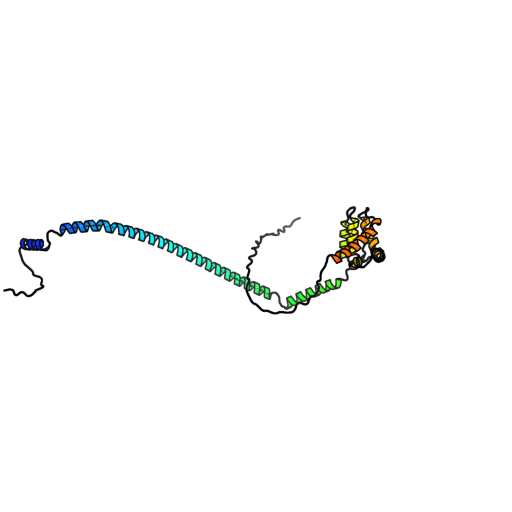71 N N . LYS A 1 171 ? 29.321 6.156 -15.283 1.00 95.94 171 LYS A N 1
ATOM 1372 C CA . LYS A 1 171 ? 29.101 4.753 -14.890 1.00 95.94 171 LYS A CA 1
ATOM 1373 C C . LYS A 1 171 ? 27.620 4.425 -14.776 1.00 95.94 171 LYS A C 1
ATOM 1375 O O . LYS A 1 171 ? 27.224 3.349 -15.223 1.00 95.94 171 LYS A O 1
ATOM 1380 N N . LYS A 1 172 ? 26.834 5.315 -14.161 1.00 96.69 172 LYS A N 1
ATOM 1381 C CA . LYS A 1 172 ? 25.388 5.136 -13.985 1.00 96.69 172 LYS A CA 1
ATOM 1382 C C . LYS A 1 172 ? 24.697 5.010 -15.346 1.00 96.69 172 LYS A C 1
ATOM 1384 O O . LYS A 1 172 ? 24.098 3.978 -15.628 1.00 96.69 172 LYS A O 1
ATOM 1389 N N . ILE A 1 173 ? 24.910 5.988 -16.227 1.00 97.38 173 ILE A N 1
ATOM 1390 C CA . ILE A 1 173 ? 24.327 6.037 -17.574 1.00 97.38 173 ILE A CA 1
ATOM 1391 C C . ILE A 1 173 ? 24.794 4.843 -18.419 1.00 97.38 173 ILE A C 1
ATOM 1393 O O . ILE A 1 173 ? 23.982 4.163 -19.043 1.00 97.38 173 ILE A O 1
ATOM 1397 N N . LEU A 1 174 ? 26.091 4.512 -18.409 1.00 97.06 174 LEU A N 1
ATOM 1398 C CA . LEU A 1 174 ? 26.589 3.362 -19.170 1.00 97.06 174 LEU A CA 1
ATOM 1399 C C . LEU A 1 174 ? 26.009 2.029 -18.665 1.00 97.06 174 LEU A C 1
ATOM 1401 O O . LEU A 1 174 ? 25.818 1.111 -19.461 1.00 97.06 174 LEU A O 1
ATOM 1405 N N . SER A 1 175 ? 25.718 1.918 -17.366 1.00 96.19 175 SER A N 1
ATOM 1406 C CA . SER A 1 175 ? 25.089 0.724 -16.786 1.00 96.19 175 SER A CA 1
ATOM 1407 C C . SER A 1 175 ? 23.622 0.574 -17.191 1.00 96.19 175 SER A C 1
ATOM 1409 O O . SER A 1 175 ? 23.154 -0.555 -17.274 1.00 96.19 175 SER A O 1
ATOM 1411 N N . ILE A 1 176 ? 22.923 1.678 -17.475 1.00 96.56 176 ILE A N 1
ATOM 1412 C CA . ILE A 1 176 ? 21.574 1.655 -18.063 1.00 96.56 176 ILE A CA 1
ATOM 1413 C C . ILE A 1 176 ? 21.664 1.168 -19.514 1.00 96.56 176 ILE A C 1
ATOM 1415 O O . ILE A 1 176 ? 21.010 0.206 -19.908 1.00 96.56 176 ILE A O 1
ATOM 1419 N N . LEU A 1 177 ? 22.568 1.760 -20.304 1.00 96.44 177 LEU A N 1
ATOM 1420 C CA . LEU A 1 177 ? 22.702 1.423 -21.726 1.00 96.44 177 LEU A CA 1
ATOM 1421 C C . LEU A 1 177 ? 23.178 -0.015 -21.992 1.00 96.44 177 LEU A C 1
ATOM 1423 O O . LEU A 1 177 ? 22.976 -0.535 -23.096 1.00 96.44 177 LEU A O 1
ATOM 1427 N N . ILE A 1 178 ? 23.837 -0.660 -21.030 1.00 96.44 178 ILE A N 1
ATOM 1428 C CA . ILE A 1 178 ? 24.262 -2.063 -21.100 1.00 96.44 178 ILE A CA 1
ATOM 1429 C C . ILE A 1 178 ? 23.387 -2.875 -20.133 1.00 96.44 178 ILE A C 1
ATOM 1431 O O . ILE A 1 178 ? 23.820 -3.216 -19.033 1.00 96.44 178 ILE A O 1
ATOM 1435 N N . LYS A 1 179 ? 22.153 -3.185 -20.571 1.00 91.38 179 LYS A N 1
ATOM 1436 C CA . LYS A 1 179 ? 21.125 -3.890 -19.776 1.00 91.38 179 LYS A CA 1
ATOM 1437 C C . LYS A 1 179 ? 21.651 -5.181 -19.129 1.00 91.38 179 LYS A C 1
ATOM 1439 O O . LYS A 1 179 ? 21.370 -5.464 -17.964 1.00 91.38 179 LYS A O 1
ATOM 1444 N N . ASP A 1 180 ? 22.456 -5.956 -19.859 1.00 93.75 180 ASP A N 1
ATOM 1445 C CA . ASP A 1 180 ? 23.053 -7.183 -19.333 1.00 93.75 180 ASP A CA 1
ATOM 1446 C C . ASP A 1 180 ? 24.248 -6.892 -18.407 1.00 93.75 180 ASP A C 1
ATOM 1448 O O . ASP A 1 180 ? 25.404 -6.768 -18.824 1.00 93.75 180 ASP A O 1
ATOM 1452 N N . LYS A 1 181 ? 23.972 -6.858 -17.100 1.00 93.19 181 LYS A N 1
ATOM 1453 C CA . LYS A 1 181 ? 24.985 -6.670 -16.049 1.00 93.19 181 LYS A CA 1
ATOM 1454 C C . LYS A 1 181 ? 26.048 -7.775 -16.025 1.00 93.19 181 LYS A C 1
ATOM 1456 O O . LYS A 1 181 ? 27.122 -7.565 -15.452 1.00 93.19 181 LYS A O 1
ATOM 1461 N N . THR A 1 182 ? 25.790 -8.949 -16.610 1.00 93.56 182 THR A N 1
ATOM 1462 C CA . THR A 1 182 ? 26.776 -10.038 -16.658 1.00 93.56 182 THR A CA 1
ATOM 1463 C C . THR A 1 182 ? 27.958 -9.697 -17.559 1.00 93.56 182 THR A C 1
ATOM 1465 O O . THR A 1 182 ? 29.070 -10.135 -17.266 1.00 93.56 182 THR A O 1
ATOM 1468 N N . VAL A 1 183 ? 27.773 -8.813 -18.547 1.00 95.88 183 VAL A N 1
ATOM 1469 C CA . VAL A 1 183 ? 28.835 -8.313 -19.434 1.00 95.88 183 VAL A CA 1
ATOM 1470 C C . VAL A 1 183 ? 29.994 -7.719 -18.634 1.00 95.88 183 VAL A C 1
ATOM 1472 O O . VAL A 1 183 ? 31.154 -8.026 -18.901 1.00 95.88 183 VAL A O 1
ATOM 1475 N N . PHE A 1 184 ? 29.713 -6.927 -17.595 1.00 94.62 184 PHE A N 1
ATOM 1476 C CA . PHE A 1 184 ? 30.763 -6.356 -16.740 1.00 94.62 184 PHE A CA 1
ATOM 1477 C C . PHE A 1 184 ? 31.476 -7.400 -15.869 1.00 94.62 184 PHE A C 1
ATOM 1479 O O . PHE A 1 184 ? 32.571 -7.145 -15.370 1.00 94.62 184 PHE A O 1
ATOM 1486 N N . ARG A 1 185 ? 30.877 -8.582 -15.679 1.00 92.94 185 ARG A N 1
ATOM 1487 C CA . ARG A 1 185 ? 31.460 -9.687 -14.905 1.00 92.94 185 ARG A CA 1
ATOM 1488 C C . ARG A 1 185 ? 32.318 -10.599 -15.777 1.00 92.94 185 ARG A C 1
ATOM 1490 O O . ARG A 1 185 ? 33.377 -11.040 -15.331 1.00 92.94 185 ARG A O 1
ATOM 1497 N N . THR A 1 186 ? 31.862 -10.896 -16.989 1.00 94.44 186 THR A N 1
ATOM 1498 C CA . THR A 1 186 ? 32.461 -11.908 -17.869 1.00 94.44 186 THR A CA 1
ATOM 1499 C C . THR A 1 186 ? 33.468 -11.318 -18.853 1.00 94.44 186 THR A C 1
ATOM 1501 O O . THR A 1 186 ? 34.462 -11.972 -19.168 1.00 94.44 186 THR A O 1
ATOM 1504 N N . CYS A 1 187 ? 33.283 -10.072 -19.295 1.00 95.88 187 CYS A N 1
ATOM 1505 C CA . CYS A 1 187 ? 34.140 -9.453 -20.301 1.00 95.88 187 CYS A CA 1
ATOM 1506 C C . CYS A 1 187 ? 35.314 -8.669 -19.698 1.00 95.88 187 CYS A C 1
ATOM 1508 O O . CYS A 1 187 ? 35.282 -8.162 -18.575 1.00 95.88 187 CYS A O 1
ATOM 1510 N N . THR A 1 188 ? 36.383 -8.532 -20.485 1.00 96.12 188 THR A N 1
ATOM 1511 C CA . THR A 1 188 ? 37.479 -7.601 -20.189 1.00 96.12 188 THR A CA 1
ATOM 1512 C C . THR A 1 188 ? 37.092 -6.181 -20.605 1.00 96.12 188 THR A C 1
ATOM 1514 O O . THR A 1 188 ? 36.285 -5.988 -21.515 1.00 96.12 188 THR A O 1
ATOM 1517 N N . ALA A 1 189 ? 37.707 -5.160 -20.004 1.00 95.25 189 ALA A N 1
ATOM 1518 C CA . ALA A 1 189 ? 37.430 -3.770 -20.374 1.00 95.25 189 ALA A CA 1
ATOM 1519 C C . ALA A 1 189 ? 37.726 -3.468 -21.852 1.00 95.25 189 ALA A C 1
ATOM 1521 O O . ALA A 1 189 ? 37.014 -2.685 -22.471 1.00 95.25 189 ALA A O 1
ATOM 1522 N N . SER A 1 190 ? 38.751 -4.104 -22.434 1.00 95.75 190 SER A N 1
ATOM 1523 C CA . SER A 1 190 ? 39.057 -3.982 -23.867 1.00 95.75 190 SER A CA 1
ATOM 1524 C C . SER A 1 190 ? 37.910 -4.515 -24.732 1.00 95.75 190 SER A C 1
ATOM 1526 O O . SER A 1 190 ? 37.481 -3.852 -25.676 1.00 95.75 190 SER A O 1
ATOM 1528 N N . LYS A 1 191 ? 37.345 -5.670 -24.357 1.00 96.38 191 LYS A N 1
ATOM 1529 C CA . LYS A 1 191 ? 36.203 -6.269 -25.053 1.00 96.38 191 LYS A CA 1
ATOM 1530 C C . LYS A 1 191 ? 34.948 -5.402 -24.933 1.00 96.38 191 LYS A C 1
ATOM 1532 O O . LYS A 1 191 ? 34.330 -5.115 -25.951 1.00 96.38 191 LYS A O 1
ATOM 1537 N N . ILE A 1 192 ? 34.642 -4.893 -23.735 1.00 96.75 192 ILE A N 1
ATOM 1538 C CA . ILE A 1 192 ? 33.513 -3.969 -23.514 1.00 96.75 192 ILE A CA 1
ATOM 1539 C C . ILE A 1 192 ? 33.674 -2.701 -24.356 1.00 96.75 192 ILE A C 1
ATOM 1541 O O . ILE A 1 192 ? 32.736 -2.282 -25.024 1.00 96.75 192 ILE A O 1
ATOM 1545 N N . LYS A 1 193 ? 34.871 -2.108 -24.390 1.00 96.19 193 LYS A N 1
ATOM 1546 C CA . LYS A 1 193 ? 35.132 -0.931 -25.228 1.00 96.19 193 LYS A CA 1
ATOM 1547 C C . LYS A 1 193 ? 34.874 -1.190 -26.700 1.00 96.19 193 LYS A C 1
ATOM 1549 O O . LYS A 1 193 ? 34.296 -0.328 -27.348 1.00 96.19 193 LYS A O 1
ATOM 1554 N N . LYS A 1 194 ? 35.318 -2.339 -27.213 1.00 97.19 194 LYS A N 1
ATOM 1555 C CA . LYS A 1 194 ? 35.150 -2.720 -28.617 1.00 97.19 194 LYS A CA 1
ATOM 1556 C C . LYS A 1 194 ? 33.681 -2.969 -28.959 1.00 97.19 194 LYS A C 1
ATOM 1558 O O . LYS A 1 194 ? 33.190 -2.436 -29.944 1.00 97.19 194 LYS A O 1
ATOM 1563 N N . ASP A 1 195 ? 32.982 -3.744 -28.137 1.00 97.19 195 ASP A N 1
ATOM 1564 C CA . ASP A 1 195 ? 31.612 -4.169 -28.437 1.00 97.19 195 ASP A CA 1
ATOM 1565 C C . ASP A 1 195 ? 30.593 -3.040 -28.201 1.00 97.19 195 ASP A C 1
ATOM 1567 O O . ASP A 1 195 ? 29.591 -2.947 -28.904 1.00 97.19 195 ASP A O 1
ATOM 1571 N N . TYR A 1 196 ? 30.876 -2.130 -27.263 1.00 97.00 196 TYR A N 1
ATOM 1572 C CA . TYR A 1 196 ? 29.996 -1.018 -26.892 1.00 97.00 196 TYR A CA 1
ATOM 1573 C C . TYR A 1 196 ? 30.570 0.354 -27.273 1.00 97.00 196 TYR A C 1
ATOM 1575 O O . TYR A 1 196 ? 30.212 1.358 -26.657 1.00 97.00 196 TYR A O 1
ATOM 1583 N N . THR A 1 197 ? 31.445 0.433 -28.289 1.00 97.00 197 THR A N 1
ATOM 1584 C CA . THR A 1 197 ? 32.138 1.685 -28.665 1.00 97.00 197 THR A CA 1
ATOM 1585 C C . THR A 1 197 ? 31.164 2.836 -28.913 1.00 97.00 197 THR A C 1
ATOM 1587 O O . THR A 1 197 ? 31.383 3.929 -28.402 1.00 97.00 197 THR A O 1
ATOM 1590 N N . LYS A 1 198 ? 30.069 2.599 -29.649 1.00 97.31 198 LYS A N 1
ATOM 1591 C CA . LYS A 1 198 ? 29.065 3.632 -29.956 1.00 97.31 198 LYS A CA 1
ATOM 1592 C C . LYS A 1 198 ? 28.407 4.193 -28.693 1.00 97.31 198 LYS A C 1
ATOM 1594 O O . LYS A 1 198 ? 28.436 5.400 -28.478 1.00 97.31 198 LYS A O 1
ATOM 1599 N N . LYS A 1 199 ? 27.902 3.310 -27.823 1.00 97.38 199 LYS A N 1
ATOM 1600 C CA . LYS A 1 199 ? 27.283 3.679 -26.537 1.00 97.38 199 LYS A CA 1
ATOM 1601 C C . LYS A 1 199 ? 28.270 4.416 -25.634 1.00 97.38 199 LYS A C 1
ATOM 1603 O O . LYS A 1 199 ? 27.944 5.466 -25.100 1.00 97.38 199 LYS A O 1
ATOM 1608 N N . ILE A 1 200 ? 29.503 3.924 -25.526 1.00 97.06 200 ILE A N 1
ATOM 1609 C CA . ILE A 1 200 ? 30.560 4.558 -24.728 1.00 97.06 200 ILE A CA 1
ATOM 1610 C C . ILE A 1 200 ? 30.889 5.963 -25.246 1.00 97.06 200 ILE A C 1
ATOM 1612 O O . ILE A 1 200 ? 30.999 6.889 -24.446 1.00 97.06 200 ILE A O 1
ATOM 1616 N N . SER A 1 201 ? 31.029 6.134 -26.562 1.00 96.25 201 SER A N 1
ATOM 1617 C CA . SER A 1 201 ? 31.291 7.438 -27.179 1.00 96.25 201 SER A CA 1
ATOM 1618 C C . SER A 1 201 ? 30.127 8.409 -26.989 1.00 96.25 201 SER A C 1
ATOM 1620 O O . SER A 1 201 ? 30.367 9.578 -26.694 1.00 96.25 201 SER A O 1
ATOM 1622 N N . ALA A 1 202 ? 28.885 7.926 -27.092 1.00 97.62 202 ALA A N 1
ATOM 1623 C CA . ALA A 1 202 ? 27.693 8.732 -26.854 1.00 97.62 202 ALA A CA 1
ATOM 1624 C C . ALA A 1 202 ? 27.629 9.236 -25.408 1.00 97.62 202 ALA A C 1
ATOM 1626 O O . ALA A 1 202 ? 27.568 10.442 -25.188 1.00 97.62 202 ALA A O 1
ATOM 1627 N N . VAL A 1 203 ? 27.760 8.342 -24.419 1.00 97.31 203 VAL A N 1
ATOM 1628 C CA . VAL A 1 203 ? 27.777 8.734 -22.996 1.00 97.31 203 VAL A CA 1
ATOM 1629 C C . VAL A 1 203 ? 28.944 9.671 -22.700 1.00 97.31 203 VAL A C 1
ATOM 1631 O O . VAL A 1 203 ? 28.772 10.662 -22.000 1.00 97.31 203 VAL A O 1
ATOM 1634 N N . LEU A 1 204 ? 30.127 9.408 -23.263 1.00 96.50 204 LEU A N 1
ATOM 1635 C CA . LEU A 1 204 ? 31.282 10.291 -23.108 1.00 96.50 204 LEU A CA 1
ATOM 1636 C C . LEU A 1 204 ? 30.995 11.700 -23.642 1.00 96.50 204 LEU A C 1
ATOM 1638 O O . LEU A 1 204 ? 31.404 12.669 -23.011 1.00 96.50 204 LEU A O 1
ATOM 1642 N N . SER A 1 205 ? 30.325 11.815 -24.791 1.00 96.38 205 SER A N 1
ATOM 1643 C CA . SER A 1 205 ? 29.942 13.106 -25.366 1.00 96.38 205 SER A CA 1
ATOM 1644 C C . SER A 1 205 ? 28.918 13.822 -24.489 1.00 96.38 205 SER A C 1
ATOM 1646 O O . SER A 1 205 ? 29.138 14.975 -24.141 1.00 96.38 205 SER A O 1
ATOM 1648 N N . LEU A 1 206 ? 27.848 13.131 -24.084 1.00 96.62 206 LEU A N 1
ATOM 1649 C CA . LEU A 1 206 ? 26.767 13.705 -23.276 1.00 96.62 206 LEU A CA 1
ATOM 1650 C C . LEU A 1 206 ? 27.267 14.178 -21.904 1.00 96.62 206 LEU A C 1
ATOM 1652 O O . LEU A 1 206 ? 26.960 15.285 -21.479 1.00 96.62 206 LEU A O 1
ATOM 1656 N N . VAL A 1 207 ? 28.107 13.383 -21.234 1.00 96.56 207 VAL A N 1
ATOM 1657 C CA . VAL A 1 207 ? 28.682 13.761 -19.933 1.00 96.56 207 VAL A CA 1
ATOM 1658 C C . VAL A 1 207 ? 29.643 14.945 -20.070 1.00 96.56 207 VAL A C 1
ATOM 1660 O O . VAL A 1 207 ? 29.641 15.826 -19.218 1.00 96.56 207 VAL A O 1
ATOM 1663 N N . LYS A 1 208 ? 30.441 15.014 -21.146 1.00 95.62 208 LYS A N 1
ATOM 1664 C CA . LYS A 1 208 ? 31.362 16.141 -21.389 1.00 95.62 208 LYS A CA 1
ATOM 1665 C C . LYS A 1 208 ? 30.664 17.470 -21.648 1.00 95.62 208 LYS A C 1
ATOM 1667 O O . LYS A 1 208 ? 31.258 18.511 -21.385 1.00 95.62 208 LYS A O 1
ATOM 1672 N N . GLU A 1 209 ? 29.446 17.439 -22.186 1.00 95.56 209 GLU A N 1
ATOM 1673 C CA . GLU A 1 209 ? 28.634 18.646 -22.373 1.00 95.56 209 GLU A CA 1
ATOM 1674 C C . GLU A 1 209 ? 28.254 19.287 -21.030 1.00 95.56 209 GLU A C 1
ATOM 1676 O O . GLU A 1 209 ? 28.031 20.493 -20.980 1.00 95.56 209 GLU A O 1
ATOM 1681 N N . ARG A 1 210 ? 28.233 18.504 -19.941 1.00 95.44 210 ARG A N 1
ATOM 1682 C CA . ARG A 1 210 ? 27.890 18.964 -18.588 1.00 95.44 210 ARG A CA 1
ATOM 1683 C C . ARG A 1 210 ? 29.115 19.139 -17.685 1.00 95.44 210 ARG A C 1
ATOM 1685 O O . ARG A 1 210 ? 29.223 20.137 -16.984 1.00 95.44 210 ARG A O 1
ATOM 1692 N N . ASP A 1 211 ? 30.075 18.217 -17.745 1.00 95.94 211 ASP A N 1
ATOM 1693 C CA . ASP A 1 211 ? 31.334 18.273 -16.995 1.00 95.94 211 ASP A CA 1
ATOM 1694 C C . ASP A 1 211 ? 32.531 18.383 -17.950 1.00 95.94 211 ASP A C 1
ATOM 1696 O O . ASP A 1 211 ? 33.084 17.388 -18.424 1.00 95.94 211 ASP A O 1
ATOM 1700 N N . THR A 1 212 ? 32.969 19.613 -18.225 1.00 93.75 212 THR A N 1
ATOM 1701 C CA . THR A 1 212 ? 34.080 19.888 -19.156 1.00 93.75 212 THR A CA 1
ATOM 1702 C C . THR A 1 212 ? 35.428 19.344 -18.672 1.00 93.75 212 THR A C 1
ATOM 1704 O O . THR A 1 212 ? 36.333 19.114 -19.481 1.00 93.75 212 THR A O 1
ATOM 1707 N N . LYS A 1 213 ? 35.570 19.088 -17.362 1.00 93.25 213 LYS A N 1
ATOM 1708 C CA . LYS A 1 213 ? 36.770 18.484 -16.760 1.00 93.25 213 LYS A CA 1
ATOM 1709 C C . LYS A 1 213 ? 36.798 16.965 -16.952 1.00 93.25 213 LYS A C 1
ATOM 1711 O O . LYS A 1 213 ? 37.863 16.351 -16.826 1.00 93.25 213 LYS A O 1
ATOM 1716 N N . PHE A 1 214 ? 35.670 16.348 -17.314 1.00 93.38 214 PHE A N 1
ATOM 1717 C CA . PHE A 1 214 ? 35.594 14.922 -17.601 1.00 93.38 214 PHE A CA 1
ATOM 1718 C C . PHE A 1 214 ? 36.395 14.566 -18.864 1.00 93.38 214 PHE A C 1
ATOM 1720 O O . PHE A 1 214 ? 36.032 14.861 -20.007 1.00 93.38 214 PHE A O 1
ATOM 1727 N N . SER A 1 215 ? 37.533 13.898 -18.669 1.00 88.38 215 SER A N 1
ATOM 1728 C CA . SER A 1 215 ? 38.464 13.579 -19.751 1.00 88.38 215 SER A CA 1
ATOM 1729 C C . SER A 1 215 ? 38.389 12.122 -20.192 1.00 88.38 215 SER A C 1
ATOM 1731 O O . SER A 1 215 ? 38.434 11.189 -19.389 1.00 88.38 215 SER A O 1
ATOM 1733 N N . ALA A 1 216 ? 38.449 11.918 -21.512 1.00 84.00 216 ALA A N 1
ATOM 1734 C CA . ALA A 1 216 ? 38.573 10.595 -22.124 1.00 84.00 216 ALA A CA 1
ATOM 1735 C C . ALA A 1 216 ? 39.841 9.841 -21.676 1.00 84.00 216 ALA A C 1
ATOM 1737 O O . ALA A 1 216 ? 39.876 8.613 -21.737 1.00 84.00 216 ALA A O 1
ATOM 1738 N N . LYS A 1 217 ? 40.866 10.556 -21.181 1.00 84.25 217 LYS A N 1
ATOM 1739 C CA . LYS A 1 217 ? 42.102 9.956 -20.654 1.00 84.25 217 LYS A CA 1
ATOM 1740 C C . LYS A 1 217 ? 41.826 8.972 -19.507 1.00 84.25 217 LYS A C 1
ATOM 1742 O O . LYS A 1 217 ? 42.519 7.964 -19.392 1.00 84.25 217 LYS A O 1
ATOM 1747 N N . ASN A 1 218 ? 40.761 9.194 -18.733 1.00 81.62 218 ASN A N 1
ATOM 1748 C CA . ASN A 1 218 ? 40.391 8.348 -17.595 1.00 81.62 218 ASN A CA 1
ATOM 1749 C C . ASN A 1 218 ? 39.402 7.229 -17.949 1.00 81.62 218 ASN A C 1
ATOM 1751 O O . ASN A 1 218 ? 39.176 6.337 -17.130 1.00 81.62 218 ASN A O 1
ATOM 1755 N N . LEU A 1 219 ? 38.865 7.209 -19.173 1.00 90.38 219 LEU A N 1
ATOM 1756 C CA . LEU A 1 219 ? 37.827 6.267 -19.599 1.00 90.38 219 LEU A CA 1
ATOM 1757 C C . LEU A 1 219 ? 38.266 4.803 -19.456 1.00 90.38 219 LEU A C 1
ATOM 1759 O O . LEU A 1 219 ? 37.509 3.953 -18.991 1.00 90.38 219 LEU A O 1
ATOM 1763 N N . THR A 1 220 ? 39.515 4.499 -19.819 1.00 90.44 220 THR A N 1
ATOM 1764 C CA . THR A 1 220 ? 40.091 3.154 -19.657 1.00 90.44 220 THR A CA 1
ATOM 1765 C C . THR A 1 220 ? 40.065 2.703 -18.207 1.00 90.44 220 THR A C 1
ATOM 1767 O O . THR A 1 220 ? 39.602 1.604 -17.909 1.00 90.44 220 THR A O 1
ATOM 1770 N N . ASN A 1 221 ? 40.520 3.574 -17.311 1.00 93.38 221 ASN A N 1
ATOM 1771 C CA . ASN A 1 221 ? 40.578 3.298 -15.884 1.00 93.38 221 ASN A CA 1
ATOM 1772 C C . ASN A 1 221 ? 39.171 3.208 -15.289 1.00 93.38 221 ASN A C 1
ATOM 1774 O O . ASN A 1 221 ? 38.934 2.414 -14.385 1.00 93.38 221 ASN A O 1
ATOM 1778 N N . LEU A 1 222 ? 38.220 3.979 -15.815 1.00 94.00 222 LEU A N 1
ATOM 1779 C CA . LEU A 1 222 ? 36.825 3.960 -15.395 1.00 94.00 222 LEU A CA 1
ATOM 1780 C C . LEU A 1 222 ? 36.149 2.623 -15.716 1.00 94.00 222 LEU A C 1
ATOM 1782 O O . LEU A 1 222 ? 35.603 1.989 -14.815 1.00 94.00 222 LEU A O 1
ATOM 1786 N N . ILE A 1 223 ? 36.264 2.155 -16.962 1.00 95.25 223 ILE A N 1
ATOM 1787 C CA . ILE A 1 223 ? 35.706 0.862 -17.390 1.00 95.25 223 ILE A CA 1
ATOM 1788 C C . ILE A 1 223 ? 36.410 -0.289 -16.659 1.00 95.25 223 ILE A C 1
ATOM 1790 O O . ILE A 1 223 ? 35.749 -1.212 -16.189 1.00 95.25 223 ILE A O 1
ATOM 1794 N N . ASN A 1 224 ? 37.734 -0.215 -16.480 1.00 94.69 224 ASN A N 1
ATOM 1795 C CA . ASN A 1 224 ? 38.479 -1.185 -15.670 1.00 94.69 224 ASN A CA 1
ATOM 1796 C C . ASN A 1 224 ? 37.946 -1.255 -14.229 1.00 94.69 224 ASN A C 1
ATOM 1798 O O . ASN A 1 224 ? 37.710 -2.351 -13.724 1.00 94.69 224 ASN A O 1
ATOM 1802 N N . ARG A 1 225 ? 37.705 -0.101 -13.587 1.00 95.25 225 ARG A N 1
ATOM 1803 C CA . ARG A 1 225 ? 37.111 -0.029 -12.241 1.00 95.25 225 ARG A CA 1
ATOM 1804 C C . ARG A 1 225 ? 35.710 -0.642 -12.206 1.00 95.25 225 ARG A C 1
ATOM 1806 O O . ARG A 1 225 ? 35.411 -1.371 -11.268 1.00 95.25 225 ARG A O 1
ATOM 1813 N N . MET A 1 226 ? 34.870 -0.399 -13.218 1.00 95.75 226 MET A N 1
ATOM 1814 C CA . MET A 1 226 ? 33.540 -1.024 -13.310 1.00 95.75 226 MET A CA 1
ATOM 1815 C C . MET A 1 226 ? 33.646 -2.553 -13.357 1.00 95.75 226 MET A C 1
ATOM 1817 O O . MET A 1 226 ? 33.040 -3.224 -12.529 1.00 95.75 226 MET A O 1
ATOM 1821 N N . VAL A 1 227 ? 34.483 -3.098 -14.247 1.00 95.38 227 VAL A N 1
ATOM 1822 C CA . VAL A 1 227 ? 34.698 -4.552 -14.379 1.00 95.38 227 VAL A CA 1
ATOM 1823 C C . VAL A 1 227 ? 35.228 -5.164 -13.078 1.00 95.38 227 VAL A C 1
ATOM 1825 O O . VAL A 1 227 ? 34.748 -6.208 -12.638 1.00 95.38 227 VAL A O 1
ATOM 1828 N N . GLN A 1 228 ? 36.202 -4.521 -12.428 1.00 94.69 228 GLN A N 1
ATOM 1829 C CA . GLN A 1 228 ? 36.748 -5.002 -11.155 1.00 94.69 228 GLN A CA 1
ATOM 1830 C C . GLN A 1 228 ? 35.701 -4.988 -10.034 1.00 94.69 228 GLN A C 1
ATOM 1832 O O . GLN A 1 228 ? 35.576 -5.977 -9.313 1.00 94.69 228 GLN A O 1
ATOM 1837 N N . ASN A 1 229 ? 34.919 -3.913 -9.909 1.00 93.50 229 ASN A N 1
ATOM 1838 C CA . ASN A 1 229 ? 33.864 -3.808 -8.899 1.00 93.50 229 ASN A CA 1
ATOM 1839 C C . ASN A 1 229 ? 32.765 -4.860 -9.120 1.00 93.50 229 ASN A C 1
ATOM 1841 O O . ASN A 1 229 ? 32.338 -5.516 -8.171 1.00 93.50 229 ASN A O 1
ATOM 1845 N N . SER A 1 230 ? 32.356 -5.090 -10.372 1.00 91.94 230 SER A N 1
ATOM 1846 C CA . SER A 1 230 ? 31.370 -6.123 -10.712 1.00 91.94 230 SER A CA 1
ATOM 1847 C C . SER A 1 230 ? 31.850 -7.542 -10.389 1.00 91.94 230 SER A C 1
ATOM 1849 O O . SER A 1 230 ? 31.021 -8.386 -10.049 1.00 91.94 230 SER A O 1
ATOM 1851 N N . LYS A 1 231 ? 33.163 -7.809 -10.466 1.00 92.12 231 LYS A N 1
ATOM 1852 C CA . LYS A 1 231 ? 33.766 -9.096 -10.078 1.00 92.12 231 LYS A CA 1
ATOM 1853 C C . LYS A 1 231 ? 33.856 -9.267 -8.560 1.00 92.12 231 LYS A C 1
ATOM 1855 O O . LYS A 1 231 ? 33.462 -10.318 -8.066 1.00 92.12 231 LYS A O 1
ATOM 1860 N N . LYS A 1 232 ? 34.278 -8.231 -7.824 1.00 91.62 232 LYS A N 1
ATOM 1861 C CA . LYS A 1 232 ? 34.363 -8.255 -6.348 1.00 91.62 232 LYS A CA 1
ATOM 1862 C C . LYS A 1 232 ? 33.010 -8.523 -5.682 1.00 91.62 232 LYS A C 1
ATOM 1864 O O . LYS A 1 232 ? 32.929 -9.299 -4.739 1.00 91.62 232 LYS A O 1
ATOM 1869 N N . ASN A 1 233 ? 31.925 -7.966 -6.222 1.00 81.75 233 ASN A N 1
ATOM 1870 C CA . ASN A 1 233 ? 30.578 -8.181 -5.677 1.00 81.75 233 ASN A CA 1
ATOM 1871 C C . ASN A 1 233 ? 30.077 -9.637 -5.794 1.00 81.75 233 ASN A C 1
ATOM 1873 O O . ASN A 1 233 ? 29.084 -9.978 -5.159 1.00 81.75 233 ASN A O 1
ATOM 1877 N N . LYS A 1 234 ? 30.733 -10.501 -6.584 1.00 74.50 234 LYS A N 1
ATOM 1878 C CA . LYS A 1 234 ? 30.420 -11.939 -6.637 1.00 74.50 234 LYS A CA 1
ATOM 1879 C C . LYS A 1 234 ? 30.964 -12.690 -5.417 1.00 74.50 234 LYS A C 1
ATOM 1881 O O . LYS A 1 234 ? 30.345 -13.652 -4.985 1.00 74.50 234 LYS A O 1
ATOM 1886 N N . GLU A 1 235 ? 32.100 -12.257 -4.873 1.00 67.19 235 GLU A N 1
ATOM 1887 C CA . GLU A 1 235 ? 32.769 -12.935 -3.753 1.00 67.19 235 GLU A CA 1
ATOM 1888 C C . GLU A 1 235 ? 32.099 -12.627 -2.406 1.00 67.19 235 GLU A C 1
ATOM 1890 O O . GLU A 1 235 ? 32.099 -13.470 -1.516 1.00 67.19 235 GLU A O 1
ATOM 1895 N N . ASN A 1 236 ? 31.438 -11.471 -2.286 1.00 68.94 236 ASN A N 1
ATOM 1896 C CA . ASN A 1 236 ? 30.790 -11.031 -1.045 1.00 68.94 236 ASN A CA 1
ATOM 1897 C C . ASN A 1 236 ? 29.329 -11.488 -0.884 1.00 68.94 236 ASN A C 1
ATOM 1899 O O . ASN A 1 236 ? 28.683 -11.093 0.081 1.00 68.94 236 ASN A O 1
ATOM 1903 N N . ASN A 1 237 ? 28.809 -12.320 -1.792 1.00 55.53 237 ASN A N 1
ATOM 1904 C CA . ASN A 1 237 ? 27.480 -12.926 -1.665 1.00 55.53 237 ASN A CA 1
ATOM 1905 C C . ASN A 1 237 ? 27.602 -14.462 -1.552 1.00 55.53 237 ASN A C 1
ATOM 1907 O O . ASN A 1 237 ? 27.287 -15.183 -2.503 1.00 55.53 237 ASN A O 1
ATOM 1911 N N . PRO A 1 238 ? 28.100 -14.998 -0.418 1.00 54.62 238 PRO A N 1
ATOM 1912 C CA . PRO A 1 238 ? 28.156 -16.432 -0.191 1.00 54.62 238 PRO A CA 1
ATOM 1913 C C . PRO A 1 238 ? 26.769 -16.932 0.235 1.00 54.62 238 PRO A C 1
ATOM 1915 O O . PRO A 1 238 ? 26.483 -17.108 1.413 1.00 54.62 238 PRO A O 1
ATOM 1918 N N . MET A 1 239 ? 25.885 -17.179 -0.727 1.00 51.50 239 MET A N 1
ATOM 1919 C CA . MET A 1 239 ? 24.753 -18.088 -0.536 1.00 51.50 239 MET A CA 1
ATOM 1920 C C . MET A 1 239 ? 24.614 -18.924 -1.810 1.00 51.50 239 MET A C 1
ATOM 1922 O O . MET A 1 239 ? 24.347 -18.399 -2.882 1.00 51.50 239 MET A O 1
ATOM 1926 N N . THR A 1 240 ? 24.845 -20.233 -1.768 1.00 50.16 240 THR A N 1
ATOM 1927 C CA . THR A 1 240 ? 24.133 -21.143 -0.866 1.00 50.16 240 THR A CA 1
ATOM 1928 C C . THR A 1 240 ? 24.966 -22.348 -0.389 1.00 50.16 240 THR A C 1
ATOM 1930 O O . THR A 1 240 ? 25.967 -22.713 -1.008 1.00 50.16 240 THR A O 1
ATOM 1933 N N . PRO A 1 241 ? 24.553 -22.939 0.749 1.00 52.34 241 PRO A N 1
ATOM 1934 C CA . PRO A 1 241 ? 25.272 -23.963 1.496 1.00 52.34 241 PRO A CA 1
ATOM 1935 C C . PRO A 1 241 ? 25.188 -25.357 0.865 1.00 52.34 241 PRO A C 1
ATOM 1937 O O . PRO A 1 241 ? 24.233 -25.712 0.177 1.00 52.34 241 PRO A O 1
ATOM 1940 N N . ASN A 1 242 ? 26.189 -26.174 1.197 1.00 42.50 242 ASN A N 1
ATOM 1941 C CA . ASN A 1 242 ? 26.179 -27.625 1.041 1.00 42.50 242 ASN A CA 1
ATOM 1942 C C . ASN A 1 242 ? 24.863 -28.217 1.578 1.00 42.50 242 ASN A C 1
ATOM 1944 O O . ASN A 1 242 ? 24.618 -28.191 2.785 1.00 42.50 242 ASN A O 1
ATOM 1948 N N . LEU A 1 243 ? 24.059 -28.808 0.692 1.00 46.72 243 LEU A N 1
ATOM 1949 C CA . LEU A 1 243 ? 22.977 -29.724 1.043 1.00 46.72 243 LEU A CA 1
ATOM 1950 C C . LEU A 1 243 ? 23.578 -30.968 1.720 1.00 46.72 243 LEU A C 1
ATOM 1952 O O . LEU A 1 243 ? 23.876 -31.971 1.071 1.00 46.72 243 LEU A O 1
ATOM 1956 N N . ARG A 1 244 ? 23.767 -30.915 3.044 1.00 43.38 244 ARG A N 1
ATOM 1957 C CA . ARG A 1 244 ? 23.797 -32.131 3.860 1.00 43.38 244 ARG A CA 1
ATOM 1958 C C . ARG A 1 244 ? 22.360 -32.589 4.061 1.00 43.38 244 ARG A C 1
ATOM 1960 O O . ARG A 1 244 ? 21.539 -31.853 4.596 1.00 43.38 244 ARG A O 1
ATOM 1967 N N . LYS A 1 245 ? 22.103 -33.822 3.625 1.00 51.09 245 LYS A N 1
ATOM 1968 C CA . LYS A 1 245 ? 20.946 -34.638 3.995 1.00 51.09 245 LYS A CA 1
ATOM 1969 C C . LYS A 1 245 ? 20.712 -34.526 5.505 1.00 51.09 245 LYS A C 1
ATOM 1971 O O . LYS A 1 245 ? 21.598 -34.889 6.275 1.00 51.09 245 LYS A O 1
ATOM 1976 N N . VAL A 1 246 ? 19.541 -34.046 5.905 1.00 44.03 246 VAL A N 1
ATOM 1977 C CA . VAL A 1 246 ? 19.008 -34.270 7.248 1.00 44.03 246 VAL A CA 1
ATOM 1978 C C . VAL A 1 246 ? 17.743 -35.083 7.062 1.00 44.03 246 VAL A C 1
ATOM 1980 O O . VAL A 1 246 ? 16.852 -34.719 6.297 1.00 44.03 246 VAL A O 1
ATOM 1983 N N . GLU A 1 247 ? 17.775 -36.251 7.681 1.00 40.94 247 GLU A N 1
ATOM 1984 C CA . GLU A 1 247 ? 16.740 -37.261 7.662 1.00 40.94 247 GLU A CA 1
ATOM 1985 C C . GLU A 1 247 ? 15.497 -36.784 8.411 1.00 40.94 247 GLU A C 1
ATOM 1987 O O . GLU A 1 247 ? 15.565 -36.033 9.385 1.00 40.94 247 GLU A O 1
ATOM 1992 N N . ASN A 1 248 ? 14.361 -37.260 7.912 1.00 44.72 248 ASN A N 1
ATOM 1993 C CA . ASN A 1 248 ? 13.048 -37.185 8.527 1.00 44.72 248 ASN A CA 1
ATOM 1994 C C . ASN A 1 248 ? 13.097 -37.622 9.994 1.00 44.72 248 ASN A C 1
ATOM 1996 O O . ASN A 1 248 ? 13.642 -38.683 10.277 1.00 44.72 248 ASN A O 1
ATOM 2000 N N . ASN A 1 249 ? 12.419 -36.889 10.879 1.00 40.12 249 ASN A N 1
ATOM 2001 C CA . ASN A 1 249 ? 11.684 -37.498 11.983 1.00 40.12 249 ASN A CA 1
ATOM 2002 C C . ASN A 1 249 ? 10.503 -36.621 12.411 1.00 40.12 249 ASN A C 1
ATOM 2004 O O . ASN A 1 249 ? 10.608 -35.412 12.597 1.00 40.12 249 ASN A O 1
ATOM 2008 N N . SER A 1 250 ? 9.375 -37.307 12.528 1.00 43.25 250 SER A N 1
ATOM 2009 C CA . SER A 1 250 ? 8.051 -36.899 12.974 1.00 43.25 250 SER A CA 1
ATOM 2010 C C . SER A 1 250 ? 7.953 -36.689 14.488 1.00 43.25 250 SER A C 1
ATOM 2012 O O . SER A 1 250 ? 8.518 -37.469 15.251 1.00 43.25 250 SER A O 1
ATOM 2014 N N . SER A 1 251 ? 7.142 -35.723 14.917 1.00 42.44 251 SER A N 1
ATOM 2015 C CA . SER A 1 251 ? 6.159 -35.805 16.026 1.00 42.44 251 SER A CA 1
ATOM 2016 C C . SER A 1 251 ? 5.498 -34.422 16.144 1.00 42.44 251 SER A C 1
ATOM 2018 O O . SER A 1 251 ? 6.181 -33.406 16.139 1.00 42.44 251 SER A O 1
ATOM 2020 N N . GLU A 1 252 ? 4.198 -34.293 15.872 1.00 42.66 252 GLU A N 1
ATOM 2021 C CA . GLU A 1 252 ? 3.089 -34.414 16.838 1.00 42.66 252 GLU A CA 1
ATOM 2022 C C . GLU A 1 252 ? 3.235 -33.518 18.077 1.00 42.66 252 GLU A C 1
ATOM 2024 O O . GLU A 1 252 ? 4.133 -33.721 18.888 1.00 42.66 252 GLU A O 1
ATOM 2029 N N . GLY A 1 253 ? 2.282 -32.594 18.270 1.00 34.69 253 GLY A N 1
ATOM 2030 C CA . GLY A 1 253 ? 2.041 -32.012 19.593 1.00 34.69 253 GLY A CA 1
ATOM 2031 C C . GLY A 1 253 ? 1.460 -30.599 19.646 1.00 34.69 253 GLY A C 1
ATOM 2032 O O . GLY A 1 253 ? 2.192 -29.650 19.869 1.00 34.69 253 GLY A O 1
ATOM 2033 N N . CYS A 1 254 ? 0.134 -30.510 19.530 1.00 37.88 254 CYS A N 1
ATOM 2034 C CA . CYS A 1 254 ? -0.773 -29.724 20.382 1.00 37.88 254 CYS A CA 1
ATOM 2035 C C . CYS A 1 254 ? -0.507 -28.238 20.747 1.00 37.88 254 CYS A C 1
ATOM 2037 O O . CYS A 1 254 ? 0.377 -27.908 21.528 1.00 37.88 254 CYS A O 1
ATOM 2039 N N . SER A 1 255 ? -1.543 -27.447 20.430 1.00 41.03 255 SER A N 1
ATOM 2040 C CA . SER A 1 255 ? -2.312 -26.590 21.356 1.00 41.03 255 SER A CA 1
ATOM 2041 C C . SER A 1 255 ? -1.965 -25.108 21.568 1.00 41.03 255 SER A C 1
ATOM 2043 O O . SER A 1 255 ? -0.891 -24.750 22.031 1.00 41.03 255 SER A O 1
ATOM 2045 N N . LYS A 1 256 ? -3.072 -24.348 21.465 1.00 44.66 256 LYS A N 1
ATOM 2046 C CA . LYS A 1 256 ? -3.544 -23.216 22.284 1.00 44.66 256 LYS A CA 1
ATOM 2047 C C . LYS A 1 256 ? -3.242 -21.789 21.821 1.00 44.66 256 LYS A C 1
ATOM 2049 O O . LYS A 1 256 ? -2.130 -21.294 21.928 1.00 44.66 256 LYS A O 1
ATOM 2054 N N . ASP A 1 257 ? -4.335 -21.157 21.388 1.00 47.25 257 ASP A N 1
ATOM 2055 C CA . ASP A 1 257 ? -4.921 -19.953 21.985 1.00 47.25 257 ASP A CA 1
ATOM 2056 C C . ASP A 1 257 ? -3.955 -18.811 22.311 1.00 47.25 257 ASP A C 1
ATOM 2058 O O . ASP A 1 257 ? -3.398 -18.751 23.402 1.00 47.25 257 ASP A O 1
ATOM 2062 N N . PHE A 1 258 ? -3.875 -17.846 21.396 1.00 44.28 258 PHE A N 1
ATOM 2063 C CA . PHE A 1 258 ? -3.587 -16.453 21.727 1.00 44.28 258 PHE A CA 1
ATOM 2064 C C . PHE A 1 258 ? -4.547 -15.562 20.934 1.00 44.28 258 PHE A C 1
ATOM 2066 O O . PHE A 1 258 ? -4.383 -15.334 19.737 1.00 44.28 258 PHE A O 1
ATOM 2073 N N . ILE A 1 259 ? -5.599 -15.129 21.627 1.00 51.03 259 ILE A N 1
ATOM 2074 C CA . ILE A 1 259 ? -6.339 -13.909 21.320 1.00 51.03 259 ILE A CA 1
ATOM 2075 C C . ILE A 1 259 ? -5.516 -12.811 21.988 1.00 51.03 259 ILE A C 1
ATOM 2077 O O . ILE A 1 259 ? -5.442 -12.795 23.213 1.00 51.03 259 ILE A O 1
ATOM 2081 N N . ASP A 1 260 ? -4.873 -11.952 21.201 1.00 56.16 260 ASP A N 1
ATOM 2082 C CA . ASP A 1 260 ? -4.383 -10.668 21.697 1.00 56.16 260 ASP A CA 1
ATOM 2083 C C . ASP A 1 260 ? -5.236 -9.577 21.058 1.00 56.16 260 ASP A C 1
ATOM 2085 O O . ASP A 1 260 ? -5.202 -9.341 19.846 1.00 56.16 260 ASP A O 1
ATOM 2089 N N . GLU A 1 261 ? -6.044 -8.975 21.922 1.00 55.12 261 GLU A N 1
ATOM 2090 C CA . GLU A 1 261 ? -6.746 -7.719 21.733 1.00 55.12 261 GLU A CA 1
ATOM 2091 C C . GLU A 1 261 ? -5.722 -6.631 21.388 1.00 55.12 261 GLU A C 1
ATOM 2093 O O . GLU A 1 261 ? -4.756 -6.401 22.119 1.00 55.12 261 GLU A O 1
ATOM 2098 N N . ARG A 1 262 ? -5.933 -5.946 20.264 1.00 55.88 262 ARG A N 1
ATOM 2099 C CA . ARG A 1 262 ? -5.400 -4.599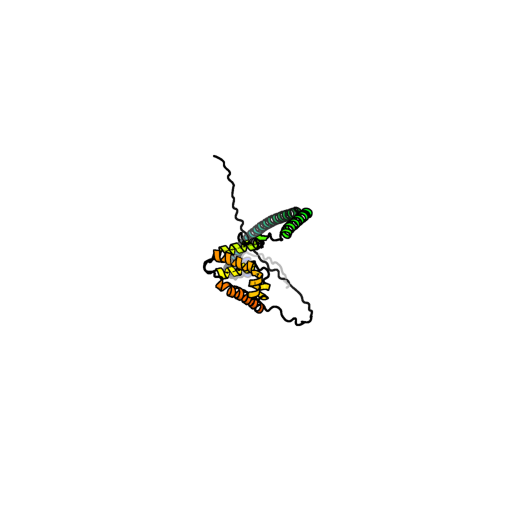 20.075 1.00 55.88 262 ARG A CA 1
ATOM 2100 C C . ARG A 1 262 ? -6.546 -3.671 19.749 1.00 55.88 262 ARG A C 1
ATOM 2102 O O . ARG A 1 262 ? -7.110 -3.713 18.658 1.00 55.88 262 ARG A O 1
ATOM 2109 N N . ASP A 1 263 ? -6.862 -2.879 20.760 1.00 57.94 263 ASP A N 1
ATOM 2110 C CA . ASP A 1 263 ? -7.513 -1.592 20.646 1.00 57.94 263 ASP A CA 1
ATOM 2111 C C . ASP A 1 263 ? -6.605 -0.673 19.824 1.00 57.94 263 ASP A C 1
ATOM 2113 O O . ASP A 1 263 ? -5.547 -0.277 20.306 1.00 57.94 263 ASP A O 1
ATOM 2117 N N . ASP A 1 264 ? -7.011 -0.339 18.602 1.00 56.47 264 ASP A N 1
ATOM 2118 C CA . ASP A 1 264 ? -6.424 0.771 17.855 1.00 56.47 264 ASP A CA 1
ATOM 2119 C C . ASP A 1 264 ? -7.535 1.763 17.475 1.00 56.47 264 ASP A C 1
ATOM 2121 O O . ASP A 1 264 ? -8.367 1.533 16.599 1.00 56.47 264 ASP A O 1
ATOM 2125 N N . GLU A 1 265 ? -7.506 2.858 18.232 1.00 58.84 265 GLU A N 1
ATOM 2126 C CA . GLU A 1 265 ? -7.643 4.248 17.796 1.00 58.84 265 GLU A CA 1
ATOM 2127 C C . GLU A 1 265 ? -8.990 4.725 17.220 1.00 58.84 265 GLU A C 1
ATOM 2129 O O . GLU A 1 265 ? -9.348 4.555 16.054 1.00 58.84 265 GLU A O 1
ATOM 2134 N N . CYS A 1 266 ? -9.688 5.480 18.074 1.00 47.41 266 CYS A N 1
ATOM 2135 C CA . CYS A 1 266 ? -10.667 6.492 17.707 1.00 47.41 266 CYS A CA 1
ATOM 2136 C C . CYS A 1 266 ? -10.057 7.496 16.715 1.00 47.41 266 CYS A C 1
ATOM 2138 O O . CYS A 1 266 ? -9.246 8.336 17.101 1.00 47.41 266 CYS A O 1
ATOM 2140 N N . LEU A 1 267 ? -10.494 7.456 15.456 1.00 58.75 267 LEU A N 1
ATOM 2141 C CA . LEU A 1 267 ? -10.318 8.576 14.538 1.00 58.75 267 LEU A CA 1
ATOM 2142 C C . LEU A 1 267 ? -11.407 9.617 14.812 1.00 58.75 267 LEU A C 1
ATOM 2144 O O . LEU A 1 267 ? -12.585 9.396 14.529 1.00 58.75 267 LEU A O 1
ATOM 2148 N N . GLU A 1 268 ? -10.988 10.750 15.371 1.00 53.34 268 GLU A N 1
ATOM 2149 C CA . GLU A 1 268 ? -11.742 12.000 15.362 1.00 53.34 268 GLU A CA 1
ATOM 2150 C C . GLU A 1 268 ? -11.924 12.450 13.904 1.00 53.34 268 GLU A C 1
ATOM 2152 O O . GLU A 1 268 ? -10.967 12.806 13.214 1.00 53.34 268 GLU A O 1
ATOM 2157 N N . SER A 1 269 ? -13.159 12.404 13.407 1.00 57.94 269 SER A N 1
ATOM 2158 C CA . SER A 1 269 ? -13.544 13.078 12.171 1.00 57.94 269 SER A CA 1
ATOM 2159 C C . SER A 1 269 ? -13.747 14.561 12.474 1.00 57.94 269 SER A C 1
ATOM 2161 O O . SER A 1 269 ? -14.710 14.922 13.148 1.00 57.94 269 SER A O 1
ATOM 2163 N N . ASN A 1 270 ? -12.835 15.403 11.986 1.00 55.25 270 ASN A N 1
ATOM 2164 C CA . ASN A 1 270 ? -13.072 16.837 11.880 1.00 55.25 270 ASN A CA 1
ATOM 2165 C C . ASN A 1 270 ? -14.069 17.082 10.744 1.00 55.25 270 ASN A C 1
ATOM 2167 O O . ASN A 1 270 ? -13.802 16.750 9.587 1.00 55.25 270 ASN A O 1
ATOM 2171 N N . ASP A 1 271 ? -15.211 17.650 11.113 1.00 53.06 271 ASP A N 1
ATOM 2172 C CA . ASP A 1 271 ? -16.147 18.299 10.211 1.00 53.06 271 ASP A CA 1
ATOM 2173 C C . ASP A 1 271 ? -15.503 19.596 9.700 1.00 53.06 271 ASP A C 1
ATOM 2175 O O . ASP A 1 271 ? -15.357 20.549 10.462 1.00 53.06 271 ASP A O 1
ATOM 2179 N N . ASP A 1 272 ? -15.131 19.643 8.420 1.00 55.09 272 ASP A N 1
ATOM 2180 C CA . ASP A 1 272 ? -14.921 20.909 7.714 1.00 55.09 272 ASP A CA 1
ATOM 2181 C C . ASP A 1 272 ? -16.037 21.082 6.682 1.00 55.09 272 ASP A C 1
ATOM 2183 O O . ASP A 1 272 ? -16.007 20.578 5.554 1.00 55.09 272 ASP A O 1
ATOM 2187 N N . GLU A 1 273 ? -17.054 21.818 7.126 1.00 51.38 273 GLU A N 1
ATOM 2188 C CA . GLU A 1 273 ? -18.015 22.516 6.291 1.00 51.38 273 GLU A CA 1
ATOM 2189 C C . GLU A 1 273 ? -17.266 23.454 5.333 1.00 51.38 273 GLU A C 1
ATOM 2191 O O . GLU A 1 273 ? -16.683 24.458 5.736 1.00 51.38 273 GLU A O 1
ATOM 2196 N N . THR A 1 274 ? -17.329 23.178 4.034 1.00 54.69 274 THR A N 1
ATOM 2197 C CA . THR A 1 274 ? -17.118 24.213 3.016 1.00 54.69 274 THR A CA 1
ATOM 2198 C C . THR A 1 274 ? -18.403 24.363 2.223 1.00 54.69 274 THR A C 1
ATOM 2200 O O . THR A 1 274 ? -18.647 23.687 1.227 1.00 54.69 274 THR A O 1
ATOM 2203 N N . ASN A 1 275 ? -19.256 25.257 2.725 1.00 55.12 275 ASN A N 1
ATOM 2204 C CA . ASN A 1 275 ? -20.347 25.824 1.951 1.00 55.12 275 ASN A CA 1
ATOM 2205 C C . ASN A 1 275 ? -19.761 26.639 0.796 1.00 55.12 275 ASN A C 1
ATOM 2207 O O . ASN A 1 275 ? -18.999 27.586 0.988 1.00 55.12 275 ASN A O 1
ATOM 2211 N N . SER A 1 276 ? -20.151 26.239 -0.404 1.00 53.44 276 SER A N 1
ATOM 2212 C CA . SER A 1 276 ? -20.087 27.008 -1.634 1.00 53.44 276 SER A CA 1
ATOM 2213 C C . SER A 1 276 ? -21.010 28.226 -1.542 1.00 53.44 276 SER A C 1
ATOM 2215 O O . SER A 1 276 ? -22.227 28.061 -1.469 1.00 53.44 276 SER A O 1
ATOM 2217 N N . GLU A 1 277 ? -20.451 29.431 -1.615 1.00 61.09 277 GLU A N 1
ATOM 2218 C CA . GLU A 1 277 ? -21.182 30.606 -2.092 1.00 61.09 277 GLU A CA 1
ATOM 2219 C C . GLU A 1 277 ? -20.721 30.909 -3.522 1.00 61.09 277 GLU A C 1
ATOM 2221 O O . GLU A 1 277 ? -19.664 31.492 -3.760 1.00 61.09 277 GLU A O 1
ATOM 2226 N N . GLU A 1 278 ? -21.534 30.460 -4.478 1.00 59.09 278 GLU A N 1
ATOM 2227 C CA . GLU A 1 278 ? -21.756 31.189 -5.723 1.00 59.09 278 GLU A CA 1
ATOM 2228 C C . GLU A 1 278 ? -22.429 32.518 -5.364 1.00 59.09 278 GLU A C 1
ATOM 2230 O O . GLU A 1 278 ? -23.447 32.518 -4.673 1.00 59.09 278 GLU A O 1
ATOM 2235 N N . ASN A 1 279 ? -21.888 33.637 -5.841 1.00 55.69 279 ASN A N 1
ATOM 2236 C CA . ASN A 1 279 ? -22.691 34.806 -6.183 1.00 55.69 279 ASN A CA 1
ATOM 2237 C C . ASN A 1 279 ? -22.007 35.602 -7.299 1.00 55.69 279 ASN A C 1
ATOM 2239 O O . ASN A 1 279 ? -20.796 35.826 -7.292 1.00 55.69 279 ASN A O 1
ATOM 2243 N N . ASP A 1 280 ? -22.854 35.952 -8.259 1.00 62.56 280 ASP A N 1
ATOM 2244 C CA . ASP A 1 280 ? -22.631 36.604 -9.541 1.00 62.56 280 ASP A CA 1
ATOM 2245 C C . ASP A 1 280 ? -22.112 38.059 -9.471 1.00 62.56 280 ASP A C 1
ATOM 2247 O O . ASP A 1 280 ? -22.057 38.676 -8.411 1.00 62.56 280 ASP A O 1
ATOM 2251 N N . GLU A 1 281 ? -21.867 38.600 -10.676 1.00 60.41 281 GLU A N 1
ATOM 2252 C CA . GLU A 1 281 ? -21.736 40.017 -11.088 1.00 60.41 281 GLU A CA 1
ATOM 2253 C C . GLU A 1 281 ? -20.308 40.557 -11.302 1.00 60.41 281 GLU A C 1
ATOM 2255 O O . GLU A 1 281 ? -19.626 40.980 -10.371 1.00 60.41 281 GLU A O 1
ATOM 2260 N N . TYR A 1 282 ? -19.859 40.579 -12.568 1.00 53.25 282 TYR A N 1
ATOM 2261 C CA . TYR A 1 282 ? -19.778 41.768 -13.453 1.00 53.25 282 TYR A CA 1
ATOM 2262 C C . TYR A 1 282 ? -19.118 41.422 -14.799 1.00 53.25 282 TYR A C 1
ATOM 2264 O O . TYR A 1 282 ? -18.054 40.764 -14.802 1.00 53.25 282 TYR A O 1
#

Foldseek 3Di:
DDDPDDDDDDDDDDDDPVVVVVVVCVVVDPPPVVVVVVVVVVVVPPPVVVVVVVVVVVVVVVVVVVVVVVVVVVVVVVVVVVVVVVVVVVVVVVVVVVVVVVVVVVADPVNVVVVVVVVVVVVVVVVVCVVQPWAALDPVGRVQTDRPVLSVVLVVLLVPDDAPCLLVSLLVNLCSSCVPLCCLAPDDLVVCCVVCVSVSVVSQVSSCVHHVVRDPVCVSVSSNVSSVVSNVVVVPDDDDDDPDDDDDDDDDDDDDDDDDDDDDDDDDDDDDDDDDDDDDDD

Sequence (282 aa):
FFNSGEYEGIIRKIGTKDECSSILEDIVGENTNSKIKEISSQNKLGKNSDQNCLKKNLKILEDENIKLKKKVIELTNALQCDKTEIEKLNEKIQHLNNSINQYKNSFTPDDIHKISKMCSAFQSIFSKTEEELSVPLSQKFFDIMVPESDLLLINEYLDEISENQGDNYFKKILSILIKDKTVFRTCTASKIKKDYTKKISAVLSLVKERDTKFSAKNLTNLINRMVQNSKKNKENNPMTPNLRKVENNSSEGCSKDFIDERDDECLESNDDETNSEENDEY

Radius of gyration: 57.86 Å; chains: 1; bounding box: 107×79×154 Å

pLDDT: mean 80.07, std 19.24, range [34.69, 97.94]

Organism: NCBI:txid104777

Secondary structure (DSSP, 8-state):
----------------HHHHHHHHHHHH-TTHHHHHHHHHHHHHHHHHHHHHHHHHHHHHHHHHHHHHHHHHHHHHHHHHHHHHHHHHHHHHHHHHHHHHHHHHHHS-HHHHHHHHHHHHHHHHHHHHT-S--EEES-TT-TT-EEEHHHHHHHHHHHHT--TT-HHHHHHHHHHHHS--TTHHHHS-HHHHHHHTHHHHHHHHHHHHHH-TT--GGGHHHHHHHHHHHHHHHHHT----------------------------------------------